Protein AF-A0A933JWJ3-F1 (afdb_monomer_lite)

Sequence (187 aa):
MSYEASRTVHAQQALDISELLSLKFADKSFGTRTPRKLKVTAPDGPSTGGGKRARQSIILVPAEEPENWNSGESVPCGWLDAAQKQAELKSFDVLASQYHQRHGRRIDIDQPGYDLLLADIQAFLKTQAFTTKVTAVVPQKAATTRHLDREEAPVAATNTGGALWGVVGFVAGFIACYMLVAFGAIR

Structure (mmCIF, N/CA/C/O backbone):
data_AF-A0A933JWJ3-F1
#
_entry.id   AF-A0A933JWJ3-F1
#
loop_
_atom_site.group_PDB
_atom_site.id
_atom_site.type_symbol
_atom_site.label_atom_id
_atom_site.label_alt_id
_atom_site.label_comp_id
_atom_site.label_asym_id
_atom_site.label_entity_id
_atom_site.label_seq_id
_atom_site.pdbx_PDB_ins_code
_atom_site.Cartn_x
_atom_site.Cartn_y
_atom_site.Cartn_z
_atom_site.occupancy
_atom_site.B_iso_or_equiv
_atom_site.auth_seq_id
_atom_site.auth_comp_id
_atom_site.auth_asym_id
_atom_site.auth_atom_id
_atom_site.pdbx_PDB_model_num
ATOM 1 N N . MET A 1 1 ? 17.975 -12.291 -30.990 1.00 46.00 1 MET A N 1
ATOM 2 C CA . MET A 1 1 ? 17.660 -13.203 -29.867 1.00 46.00 1 MET A CA 1
ATOM 3 C C . MET A 1 1 ? 18.015 -12.503 -28.556 1.00 46.00 1 MET A C 1
ATOM 5 O O . MET A 1 1 ? 19.173 -12.519 -28.177 1.00 46.00 1 MET A O 1
ATOM 9 N N . SER A 1 2 ? 17.072 -11.805 -27.914 1.00 50.75 2 SER A N 1
ATOM 10 C CA . SER A 1 2 ? 17.350 -11.028 -26.681 1.00 50.75 2 SER A CA 1
ATOM 11 C C . SER A 1 2 ? 16.125 -10.816 -25.775 1.00 50.75 2 SER A C 1
ATOM 13 O O . SER A 1 2 ? 16.191 -10.080 -24.795 1.00 50.75 2 SER A O 1
ATOM 15 N N . TYR A 1 3 ? 14.993 -11.464 -26.070 1.00 52.69 3 TYR A N 1
ATOM 16 C CA . TYR A 1 3 ? 13.741 -11.217 -25.348 1.00 52.69 3 TYR A CA 1
ATOM 17 C C . TYR A 1 3 ? 13.665 -11.906 -23.979 1.00 52.69 3 TYR A C 1
ATOM 19 O O . TYR A 1 3 ? 13.013 -11.365 -23.099 1.00 52.69 3 TYR A O 1
ATOM 27 N N . GLU A 1 4 ? 14.335 -13.043 -23.773 1.00 49.47 4 GLU A N 1
ATOM 28 C CA . GLU A 1 4 ? 14.333 -13.775 -22.491 1.00 49.47 4 GLU A CA 1
ATOM 29 C C . GLU A 1 4 ? 15.094 -13.024 -21.389 1.00 49.47 4 GLU A C 1
ATOM 31 O O . GLU A 1 4 ? 14.543 -12.783 -20.322 1.00 49.47 4 GLU A O 1
ATOM 36 N N . ALA A 1 5 ? 16.308 -12.540 -21.673 1.00 55.19 5 ALA A N 1
ATOM 37 C CA . ALA A 1 5 ? 17.145 -11.873 -20.671 1.00 55.19 5 ALA A CA 1
ATOM 38 C C . ALA A 1 5 ? 16.496 -10.603 -20.086 1.00 55.19 5 ALA A C 1
ATOM 40 O O . ALA A 1 5 ? 16.574 -10.354 -18.887 1.00 55.19 5 ALA A O 1
ATOM 41 N N . SER A 1 6 ? 15.796 -9.816 -20.911 1.00 53.41 6 SER A N 1
ATOM 42 C CA . SER A 1 6 ? 15.073 -8.626 -20.439 1.00 53.41 6 SER A CA 1
ATOM 43 C C . SER A 1 6 ? 13.841 -8.981 -19.591 1.00 53.41 6 SER A C 1
ATOM 45 O O . SER A 1 6 ? 13.475 -8.209 -18.707 1.00 53.41 6 SER A O 1
ATOM 47 N N . ARG A 1 7 ? 13.217 -10.152 -19.802 1.00 54.47 7 ARG A N 1
ATOM 48 C CA . ARG A 1 7 ? 12.052 -10.612 -19.020 1.00 54.47 7 ARG A CA 1
ATOM 49 C C . ARG A 1 7 ? 12.448 -10.986 -17.594 1.00 54.47 7 ARG A C 1
ATOM 51 O O . ARG A 1 7 ? 11.759 -10.588 -16.657 1.00 54.47 7 ARG A O 1
ATOM 58 N N . THR A 1 8 ? 13.565 -11.692 -17.431 1.00 60.34 8 THR A N 1
ATOM 59 C CA . THR A 1 8 ? 14.079 -12.111 -16.119 1.00 60.34 8 THR A CA 1
ATOM 60 C C . THR A 1 8 ? 14.475 -10.910 -15.266 1.00 60.34 8 THR A C 1
ATOM 62 O O . THR A 1 8 ? 14.149 -10.865 -14.085 1.00 60.34 8 THR A O 1
ATOM 65 N N . VAL A 1 9 ? 15.095 -9.893 -15.875 1.00 59.84 9 VAL A N 1
ATOM 66 C CA . VAL A 1 9 ? 15.526 -8.674 -15.169 1.00 59.84 9 VAL A CA 1
ATOM 67 C C . VAL A 1 9 ? 14.340 -7.899 -14.584 1.00 59.84 9 VAL A C 1
ATOM 69 O O . VAL A 1 9 ? 14.408 -7.464 -13.439 1.00 59.84 9 VAL A O 1
ATOM 72 N N . HIS A 1 10 ? 13.232 -7.755 -15.317 1.00 56.44 10 HIS A N 1
ATOM 73 C CA . HIS A 1 10 ? 12.053 -7.044 -14.804 1.00 56.44 10 HIS A CA 1
ATOM 74 C C . HIS A 1 10 ? 11.309 -7.820 -13.713 1.00 56.44 10 HIS A C 1
ATOM 76 O O . HIS A 1 10 ? 10.830 -7.214 -12.756 1.00 56.44 10 HIS A O 1
ATOM 82 N N . ALA A 1 11 ? 11.227 -9.148 -13.836 1.00 57.06 11 ALA A N 1
ATOM 83 C CA . ALA A 1 11 ? 10.660 -9.993 -12.788 1.00 57.06 11 ALA A CA 1
ATOM 84 C C . ALA A 1 11 ? 11.506 -9.935 -11.506 1.00 57.06 11 ALA A C 1
ATOM 86 O O . ALA A 1 11 ? 10.944 -9.790 -10.423 1.00 57.06 11 ALA A O 1
ATOM 87 N N . GLN A 1 12 ? 12.838 -9.954 -11.635 1.00 60.62 12 GLN A N 1
ATOM 88 C CA . GLN A 1 12 ? 13.755 -9.804 -10.506 1.00 60.62 12 GLN A CA 1
ATOM 89 C C . GLN A 1 12 ? 13.586 -8.439 -9.824 1.00 60.62 12 GLN A C 1
ATOM 91 O O . GLN A 1 12 ? 13.331 -8.384 -8.630 1.00 60.62 12 GLN A O 1
ATOM 96 N N . GLN A 1 13 ? 13.581 -7.342 -10.587 1.00 59.72 13 GLN A N 1
ATOM 97 C CA . GLN A 1 13 ? 13.365 -5.994 -10.039 1.00 59.72 13 GLN A CA 1
ATOM 98 C C . GLN A 1 13 ? 12.012 -5.835 -9.318 1.00 59.72 13 GLN A C 1
ATOM 100 O O . GLN A 1 13 ? 11.911 -5.083 -8.348 1.00 59.72 13 GLN A O 1
ATOM 105 N N . ALA A 1 14 ? 10.957 -6.502 -9.798 1.00 56.84 14 ALA A N 1
ATOM 106 C CA . ALA A 1 14 ? 9.639 -6.489 -9.161 1.00 56.84 14 ALA A CA 1
ATOM 107 C C . ALA A 1 14 ? 9.618 -7.291 -7.851 1.00 56.84 14 ALA A C 1
ATOM 109 O O . ALA A 1 14 ? 8.999 -6.857 -6.877 1.00 56.84 14 ALA A O 1
ATOM 110 N N . LEU A 1 15 ? 10.311 -8.435 -7.818 1.00 61.75 15 LEU A N 1
ATOM 111 C CA . LEU A 1 15 ? 10.528 -9.204 -6.592 1.00 61.75 15 LEU A CA 1
ATOM 112 C C . LEU A 1 15 ? 11.279 -8.351 -5.564 1.00 61.75 15 LEU A C 1
ATOM 114 O O . LEU A 1 15 ? 10.762 -8.156 -4.463 1.00 61.75 15 LEU A O 1
ATOM 118 N N . ASP A 1 16 ? 12.381 -7.719 -5.971 1.00 77.50 16 ASP A N 1
ATOM 119 C CA . ASP A 1 16 ? 13.232 -6.917 -5.088 1.00 77.50 16 ASP A CA 1
ATOM 120 C C . ASP A 1 16 ? 12.452 -5.762 -4.423 1.00 77.50 16 ASP A C 1
ATOM 122 O O . ASP A 1 16 ? 12.531 -5.556 -3.214 1.00 77.50 16 ASP A O 1
ATOM 126 N N . ILE A 1 17 ? 11.626 -5.019 -5.172 1.00 82.56 17 ILE A N 1
ATOM 127 C CA . ILE A 1 17 ? 10.841 -3.906 -4.601 1.00 82.56 17 ILE A CA 1
ATOM 128 C C . ILE A 1 17 ? 9.720 -4.402 -3.680 1.00 82.56 17 ILE A C 1
ATOM 130 O O . ILE A 1 17 ? 9.456 -3.784 -2.645 1.00 82.56 17 ILE A O 1
ATOM 134 N N . SER A 1 18 ? 9.052 -5.499 -4.042 1.00 78.94 18 SER A N 1
ATOM 135 C CA . SER A 1 18 ? 7.973 -6.069 -3.229 1.00 78.94 18 SER A CA 1
ATOM 136 C C . SER A 1 18 ? 8.475 -6.591 -1.879 1.00 78.94 18 SER A C 1
ATOM 138 O O . SER A 1 18 ? 7.816 -6.399 -0.852 1.00 78.94 18 SER A O 1
ATOM 140 N N . GLU A 1 19 ? 9.673 -7.175 -1.868 1.00 82.06 19 GLU A N 1
ATOM 141 C CA . GLU A 1 19 ? 10.340 -7.656 -0.665 1.00 82.06 19 GLU A CA 1
ATOM 142 C C . GLU A 1 19 ? 10.825 -6.492 0.201 1.00 82.06 19 GLU A C 1
ATOM 144 O O . GLU A 1 19 ? 10.535 -6.464 1.394 1.00 82.06 19 GLU A O 1
ATOM 149 N N . LEU A 1 20 ? 11.449 -5.468 -0.394 1.00 87.94 20 LEU A N 1
ATOM 150 C CA . LEU A 1 20 ? 11.879 -4.270 0.336 1.00 87.94 20 LEU A CA 1
ATOM 151 C C . LEU A 1 20 ? 10.707 -3.519 0.981 1.00 87.94 20 LEU A C 1
ATOM 153 O O . LEU A 1 20 ? 10.831 -3.033 2.107 1.00 87.94 20 LEU A O 1
ATOM 157 N N . LEU A 1 21 ? 9.563 -3.427 0.292 1.00 86.62 21 LEU A N 1
ATOM 158 C CA . LEU A 1 21 ? 8.355 -2.844 0.875 1.00 86.62 21 LEU A CA 1
ATOM 159 C C . LEU A 1 21 ? 7.848 -3.717 2.030 1.00 86.62 21 LEU A C 1
ATOM 161 O O . LEU A 1 21 ? 7.568 -3.205 3.106 1.00 86.62 21 LEU A O 1
ATOM 165 N N . SER A 1 22 ? 7.779 -5.035 1.849 1.00 85.56 22 SER A N 1
ATOM 166 C CA . SER A 1 22 ? 7.337 -5.943 2.915 1.00 85.56 22 SER A CA 1
ATOM 167 C C . SER A 1 22 ? 8.257 -5.869 4.141 1.00 85.56 22 SER A C 1
ATOM 169 O O . SER A 1 22 ? 7.768 -5.793 5.264 1.00 85.56 22 SER A O 1
ATOM 171 N N . LEU A 1 23 ? 9.574 -5.783 3.933 1.00 87.38 23 LEU A N 1
ATOM 172 C CA . LEU A 1 23 ? 10.578 -5.642 4.987 1.00 87.38 23 LEU A CA 1
ATOM 173 C C . LEU A 1 23 ? 10.452 -4.304 5.728 1.00 87.38 23 LEU A C 1
ATOM 175 O O . LEU A 1 23 ? 10.433 -4.284 6.954 1.00 87.38 23 LEU A O 1
ATOM 179 N N . LYS A 1 24 ? 10.300 -3.185 5.004 1.00 89.12 24 LYS A N 1
ATOM 180 C CA . LYS A 1 24 ? 10.141 -1.850 5.610 1.00 89.12 24 LYS A CA 1
ATOM 181 C C . LYS A 1 24 ? 8.917 -1.760 6.530 1.00 89.12 24 LYS A C 1
ATOM 183 O O . LYS A 1 24 ? 8.919 -0.979 7.481 1.00 89.12 24 LYS A O 1
ATOM 188 N N . PHE A 1 25 ? 7.863 -2.513 6.223 1.00 90.00 25 PHE A N 1
ATOM 189 C CA . PHE A 1 25 ? 6.587 -2.469 6.935 1.00 90.00 25 PHE A CA 1
ATOM 190 C C . PHE A 1 25 ? 6.324 -3.715 7.799 1.00 90.00 25 PHE A C 1
ATOM 192 O O . PHE A 1 25 ? 5.230 -3.834 8.345 1.00 90.00 25 PHE A O 1
ATOM 199 N N . ALA A 1 26 ? 7.304 -4.611 7.965 1.00 85.62 26 ALA A N 1
ATOM 200 C CA . ALA A 1 26 ? 7.140 -5.888 8.670 1.00 85.62 26 ALA A CA 1
ATOM 201 C C . ALA A 1 26 ? 6.691 -5.724 10.135 1.00 85.62 26 ALA A C 1
ATOM 203 O O . ALA A 1 26 ? 5.871 -6.507 10.628 1.00 85.62 26 ALA A O 1
ATOM 204 N N . ASP A 1 27 ? 7.186 -4.674 10.793 1.00 86.44 27 ASP A N 1
ATOM 205 C CA . ASP A 1 27 ? 6.898 -4.363 12.198 1.00 86.44 27 ASP A CA 1
ATOM 206 C C . ASP A 1 27 ? 5.614 -3.541 12.385 1.00 86.44 27 ASP A C 1
ATOM 208 O O . ASP A 1 27 ? 5.176 -3.307 13.512 1.00 86.44 27 ASP A O 1
ATOM 212 N N . LYS A 1 28 ? 4.987 -3.085 11.293 1.00 88.00 28 LYS A N 1
ATOM 213 C CA . LYS A 1 28 ? 3.761 -2.285 11.358 1.00 88.00 28 LYS A CA 1
ATOM 214 C C . LYS A 1 28 ? 2.534 -3.183 11.254 1.00 88.00 28 LYS A C 1
ATOM 216 O O . LYS A 1 28 ? 2.412 -4.001 10.344 1.00 88.00 28 LYS A O 1
ATOM 221 N N . SER A 1 29 ? 1.595 -2.982 12.174 1.00 88.56 29 SER A N 1
ATOM 222 C CA . SER A 1 29 ? 0.277 -3.609 12.136 1.00 88.56 29 SER A CA 1
ATOM 223 C C .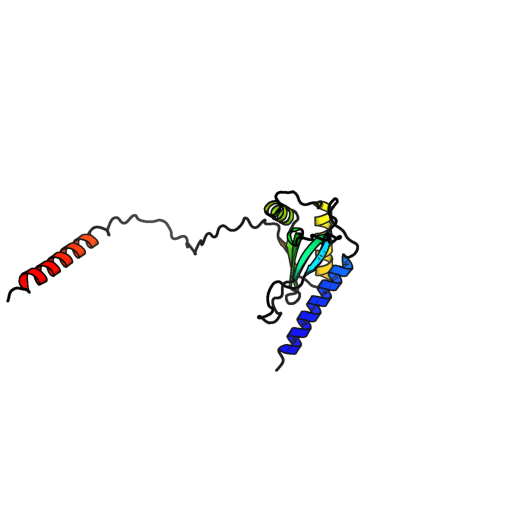 SER A 1 29 ? -0.822 -2.551 12.192 1.00 88.56 29 SER A C 1
ATOM 225 O O . SER A 1 29 ? -0.644 -1.489 12.785 1.00 88.56 29 SER A O 1
ATOM 227 N N . PHE A 1 30 ? -1.939 -2.835 11.529 1.00 89.00 30 PHE A N 1
ATOM 228 C CA . PHE A 1 30 ? -3.058 -1.913 11.360 1.00 89.00 30 PHE A CA 1
ATOM 229 C C . PHE A 1 30 ? -4.359 -2.576 11.796 1.00 89.00 30 PHE A C 1
ATOM 231 O O . PHE A 1 30 ? -4.657 -3.694 11.374 1.00 89.00 30 PHE A O 1
ATOM 238 N N . GLY A 1 31 ? -5.151 -1.862 12.591 1.00 86.69 31 GLY A N 1
ATOM 239 C CA . GLY A 1 31 ? -6.405 -2.359 13.148 1.00 86.69 31 GLY A CA 1
ATOM 240 C C . GLY A 1 31 ? -6.293 -2.855 14.583 1.00 86.69 31 GLY A C 1
ATOM 241 O O . GLY A 1 31 ? -5.203 -3.122 15.083 1.00 86.69 31 GLY A O 1
ATOM 242 N N . THR A 1 32 ? -7.436 -2.925 15.262 1.00 84.62 32 THR A N 1
ATOM 243 C CA . THR A 1 32 ? -7.500 -3.132 16.718 1.00 84.62 32 THR A CA 1
ATOM 244 C C . THR A 1 32 ? -7.982 -4.534 17.068 1.00 84.62 32 THR A C 1
ATOM 246 O O . THR A 1 32 ? -7.354 -5.227 17.858 1.00 84.62 32 THR A O 1
ATOM 249 N N . ARG A 1 33 ? -9.099 -4.966 16.476 1.00 83.81 33 ARG A N 1
ATOM 250 C CA . ARG A 1 33 ? -9.696 -6.297 16.669 1.00 83.81 33 ARG A CA 1
ATOM 251 C C . ARG A 1 33 ? -9.102 -7.329 15.727 1.00 83.81 33 ARG A C 1
ATOM 253 O O . ARG A 1 33 ? -9.013 -8.497 16.081 1.00 83.81 33 ARG A O 1
ATOM 260 N N . THR A 1 34 ? -8.724 -6.908 14.525 1.00 85.31 34 THR A N 1
ATOM 261 C CA . THR A 1 34 ? -8.067 -7.777 13.546 1.00 85.31 34 THR A CA 1
ATOM 262 C C . THR A 1 34 ? -6.798 -7.081 13.065 1.00 85.31 34 THR A C 1
ATOM 264 O O . THR A 1 34 ? -6.869 -6.335 12.084 1.00 85.31 34 THR A O 1
ATOM 267 N N . PRO A 1 35 ? -5.655 -7.276 13.748 1.00 88.00 35 PRO A N 1
ATOM 268 C CA . PRO A 1 35 ? -4.384 -6.693 13.336 1.00 88.00 35 PRO A CA 1
ATOM 269 C C . PRO A 1 35 ? -4.004 -7.181 11.939 1.00 88.00 35 PRO A C 1
ATOM 271 O O . PRO A 1 35 ? -4.021 -8.383 11.682 1.00 88.00 35 PRO A O 1
ATOM 274 N N . ARG A 1 36 ? -3.658 -6.265 11.032 1.00 89.69 36 ARG A N 1
ATOM 275 C CA . ARG A 1 36 ? -3.274 -6.557 9.642 1.00 89.69 36 ARG A CA 1
ATOM 276 C C . ARG A 1 36 ? -1.874 -6.061 9.327 1.00 89.69 36 ARG A C 1
ATOM 278 O O . ARG A 1 36 ? -1.500 -4.971 9.742 1.00 89.69 36 ARG A O 1
ATOM 285 N N . LYS A 1 37 ? -1.130 -6.831 8.542 1.00 91.12 37 LYS A N 1
ATOM 286 C CA . LYS A 1 37 ? 0.190 -6.500 8.006 1.00 91.12 37 LYS A CA 1
ATOM 287 C C . LYS A 1 37 ? 0.105 -6.188 6.520 1.00 91.12 37 LYS A C 1
ATOM 289 O O . LYS A 1 37 ? -0.734 -6.729 5.797 1.00 91.12 37 LYS A O 1
ATOM 294 N N . LEU A 1 38 ? 0.991 -5.306 6.070 1.00 91.25 38 LEU A N 1
ATOM 295 C CA . LEU A 1 38 ? 1.147 -4.995 4.656 1.00 91.25 38 LEU A CA 1
ATOM 296 C C . LEU A 1 38 ? 1.794 -6.182 3.940 1.00 91.25 38 LEU A C 1
ATOM 298 O O . LEU A 1 38 ? 2.820 -6.693 4.379 1.00 91.25 38 LEU A O 1
ATOM 302 N N . LYS A 1 39 ? 1.208 -6.595 2.821 1.00 89.69 39 LYS A N 1
ATOM 303 C CA . LYS A 1 39 ? 1.751 -7.625 1.942 1.00 89.69 39 LYS A CA 1
ATOM 304 C C . LYS A 1 39 ? 1.620 -7.175 0.497 1.00 89.69 39 LYS A C 1
ATOM 306 O O . LYS A 1 39 ? 0.590 -6.638 0.091 1.00 89.69 39 LYS A O 1
ATOM 311 N N . VAL A 1 40 ? 2.663 -7.417 -0.285 1.00 88.56 40 VAL A N 1
ATOM 312 C CA . VAL A 1 40 ? 2.619 -7.263 -1.738 1.00 88.56 40 VAL A CA 1
ATOM 313 C C . VAL A 1 40 ? 2.477 -8.649 -2.343 1.00 88.56 40 VAL A C 1
ATOM 315 O O . VAL A 1 40 ? 3.295 -9.527 -2.078 1.00 88.56 40 VAL A O 1
ATOM 318 N N . THR A 1 41 ? 1.421 -8.877 -3.115 1.00 84.50 41 THR A N 1
ATOM 319 C CA . THR A 1 41 ? 1.197 -10.168 -3.769 1.00 84.50 41 THR A CA 1
ATOM 320 C C . THR A 1 41 ? 1.632 -10.127 -5.221 1.00 84.50 41 THR A C 1
ATOM 322 O O . THR A 1 41 ? 1.621 -9.080 -5.876 1.00 84.50 41 THR A O 1
ATOM 325 N N . ALA A 1 42 ? 1.999 -11.304 -5.725 1.00 75.25 42 ALA A N 1
ATOM 326 C CA . ALA A 1 42 ? 2.278 -11.523 -7.132 1.00 75.25 42 ALA A CA 1
ATOM 327 C C . ALA A 1 42 ? 1.114 -11.027 -8.021 1.00 75.25 42 ALA A C 1
ATOM 329 O O . ALA A 1 42 ? -0.029 -10.950 -7.560 1.00 75.25 42 ALA A O 1
ATOM 330 N N . PRO A 1 43 ? 1.407 -10.663 -9.278 1.00 68.75 43 PRO A N 1
ATOM 331 C CA . PRO A 1 43 ? 0.411 -10.167 -10.219 1.00 68.75 43 PRO A CA 1
ATOM 332 C C . PRO A 1 43 ? -0.719 -11.170 -10.476 1.00 68.75 43 PRO A C 1
ATOM 334 O O . PRO A 1 43 ? -0.468 -12.361 -10.653 1.00 68.75 43 PRO A O 1
ATOM 337 N N . ASP A 1 44 ? -1.955 -10.668 -10.541 1.00 62.00 44 ASP A N 1
ATOM 338 C CA . ASP A 1 44 ? -3.139 -11.473 -10.859 1.00 62.00 44 ASP A CA 1
ATOM 339 C C . ASP A 1 44 ? -3.163 -11.856 -12.351 1.00 62.00 44 ASP A C 1
ATOM 341 O O . ASP A 1 44 ? -3.307 -11.000 -13.228 1.00 62.00 44 ASP A O 1
ATOM 345 N N . GLY A 1 45 ? -3.061 -13.160 -12.636 1.00 60.53 45 GLY A N 1
ATOM 346 C CA . GLY A 1 45 ? -3.307 -13.760 -13.955 1.00 60.53 45 GLY A CA 1
ATOM 347 C C . GLY A 1 45 ? -2.131 -14.560 -14.545 1.00 60.53 45 GLY A C 1
ATOM 348 O O . GLY A 1 45 ? -0.974 -14.346 -14.178 1.00 60.53 45 GLY A O 1
ATOM 349 N N . PRO A 1 46 ? -2.400 -15.500 -15.479 1.00 51.03 46 PRO A N 1
ATOM 350 C CA . PRO A 1 46 ? -1.354 -16.270 -16.137 1.00 51.03 46 PRO A CA 1
ATOM 351 C C . PRO A 1 46 ? -0.474 -15.324 -16.959 1.00 51.03 46 PRO A C 1
ATOM 353 O O . PRO A 1 46 ? -0.961 -14.544 -17.775 1.00 51.03 46 PRO A O 1
ATOM 356 N N . SER A 1 47 ? 0.833 -15.389 -16.714 1.00 55.19 47 SER A N 1
ATOM 357 C CA . SER A 1 47 ? 1.873 -14.523 -17.282 1.00 55.19 47 SER A CA 1
ATOM 358 C C . SER A 1 47 ? 2.099 -14.783 -18.785 1.00 55.19 47 SER A C 1
ATOM 360 O O . SER A 1 47 ? 3.187 -15.144 -19.222 1.00 55.19 47 SER A O 1
ATOM 362 N N . THR A 1 48 ? 1.059 -14.639 -19.610 1.00 56.34 48 THR A N 1
ATOM 363 C CA . THR A 1 48 ? 1.072 -14.952 -21.053 1.00 56.34 48 THR A CA 1
ATOM 364 C C . THR A 1 48 ? 1.428 -13.747 -21.931 1.00 56.34 48 THR A C 1
ATOM 366 O O . THR A 1 48 ? 1.637 -13.895 -23.130 1.00 56.34 48 THR A O 1
ATOM 369 N N . GLY A 1 49 ? 1.565 -12.551 -21.343 1.00 50.25 49 GLY A N 1
ATOM 370 C CA . GLY A 1 49 ? 1.877 -11.297 -22.047 1.00 50.25 49 GLY A CA 1
ATOM 371 C C . GLY A 1 49 ? 3.307 -10.765 -21.869 1.00 50.25 49 GLY A C 1
ATOM 372 O O . GLY A 1 49 ? 3.601 -9.660 -22.325 1.00 50.25 49 GLY A O 1
ATOM 373 N N . GLY A 1 50 ? 4.194 -11.507 -21.197 1.00 48.66 50 GLY A N 1
ATOM 374 C CA . GLY A 1 50 ? 5.617 -11.167 -21.101 1.00 48.66 50 GLY A CA 1
ATOM 375 C C . GLY A 1 50 ? 5.964 -10.012 -20.155 1.00 48.66 50 GLY A C 1
ATOM 376 O O . GLY A 1 50 ? 6.633 -9.077 -20.585 1.00 48.66 50 GLY A O 1
ATOM 377 N N . GLY A 1 51 ? 5.533 -10.070 -18.887 1.00 54.56 51 GLY A N 1
ATOM 378 C CA . GLY A 1 51 ? 6.094 -9.309 -17.746 1.00 54.56 51 GLY A CA 1
ATOM 379 C C . GLY A 1 51 ? 6.013 -7.771 -17.773 1.00 54.56 51 GLY A C 1
ATOM 380 O O . GLY A 1 51 ? 6.174 -7.135 -16.741 1.00 54.56 51 GLY A O 1
ATOM 381 N N . LYS A 1 52 ? 5.716 -7.151 -18.920 1.00 54.44 52 LYS A N 1
ATOM 382 C CA . LYS A 1 52 ? 5.781 -5.695 -19.137 1.00 54.44 52 LYS A CA 1
ATOM 383 C C . LYS A 1 52 ? 4.666 -4.888 -18.460 1.00 54.44 52 LYS A C 1
ATOM 385 O O . LYS A 1 52 ? 4.715 -3.664 -18.503 1.00 54.44 52 LYS A O 1
ATOM 390 N N . ARG A 1 53 ? 3.648 -5.558 -17.912 1.00 60.38 53 ARG A N 1
ATOM 391 C CA . ARG A 1 53 ? 2.454 -4.963 -17.276 1.00 60.38 53 ARG A CA 1
ATOM 392 C C . ARG A 1 53 ? 1.978 -5.807 -16.090 1.00 60.38 53 ARG A C 1
ATOM 394 O O . ARG A 1 53 ? 0.784 -6.044 -15.916 1.00 60.38 53 ARG A O 1
ATOM 401 N N . ALA A 1 54 ? 2.922 -6.364 -15.342 1.00 72.56 54 ALA A N 1
ATOM 402 C CA . ALA A 1 54 ? 2.622 -7.244 -14.226 1.00 72.56 54 ALA A CA 1
ATOM 403 C C . ALA A 1 54 ? 2.377 -6.397 -12.967 1.00 72.56 54 ALA A C 1
ATOM 405 O O . ALA A 1 54 ? 3.315 -6.013 -12.271 1.00 72.56 54 ALA A O 1
ATOM 406 N N . ARG A 1 55 ? 1.110 -6.054 -12.714 1.00 86.38 55 ARG A N 1
ATOM 407 C CA . ARG A 1 55 ? 0.715 -5.253 -11.548 1.00 86.38 55 ARG A CA 1
ATOM 408 C C . ARG A 1 55 ? 0.670 -6.125 -10.304 1.00 86.38 55 ARG A C 1
ATOM 410 O O . ARG A 1 55 ? -0.153 -7.029 -10.236 1.00 86.38 55 ARG A O 1
ATOM 417 N N . GLN A 1 56 ? 1.521 -5.833 -9.333 1.00 87.81 56 GLN A 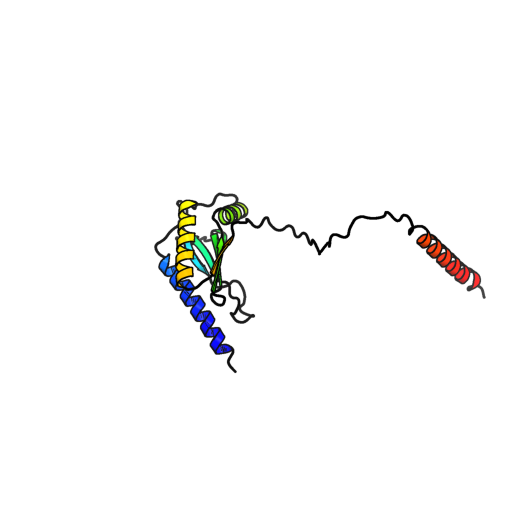N 1
ATOM 418 C CA . GLN A 1 56 ? 1.506 -6.466 -8.019 1.00 87.81 56 GLN A CA 1
ATOM 419 C C . GLN A 1 56 ? 0.506 -5.742 -7.115 1.00 87.81 56 GLN A C 1
ATOM 421 O O . GLN A 1 56 ? 0.487 -4.510 -7.063 1.00 87.81 56 GLN A O 1
ATOM 426 N N . SER A 1 57 ? -0.326 -6.494 -6.400 1.00 90.19 57 SER A N 1
ATOM 427 C CA . SER A 1 57 ? -1.334 -5.918 -5.506 1.00 90.19 57 SER A CA 1
ATOM 428 C C . SER A 1 57 ? -0.726 -5.606 -4.142 1.00 90.19 57 SER A C 1
ATOM 430 O O . SER A 1 57 ? -0.037 -6.437 -3.556 1.00 90.19 57 SER A O 1
ATOM 432 N N . ILE A 1 58 ? -1.007 -4.414 -3.619 1.00 91.94 58 ILE A N 1
ATOM 433 C CA . ILE A 1 58 ? -0.665 -4.012 -2.253 1.00 91.94 58 ILE A CA 1
ATOM 434 C C . ILE A 1 58 ? -1.908 -4.238 -1.398 1.00 91.94 58 ILE A C 1
ATOM 436 O O . ILE A 1 58 ? -2.940 -3.588 -1.603 1.00 91.94 58 ILE A O 1
ATOM 440 N N . ILE A 1 59 ? -1.819 -5.162 -0.448 1.00 92.25 59 ILE A N 1
ATOM 441 C CA . ILE A 1 59 ? -2.948 -5.591 0.376 1.00 92.25 59 ILE A CA 1
ATOM 442 C C . ILE A 1 59 ? -2.580 -5.588 1.860 1.00 92.25 59 ILE A C 1
ATOM 444 O O . ILE A 1 59 ? -1.433 -5.814 2.236 1.00 92.25 59 ILE A O 1
ATOM 448 N N . LEU A 1 60 ? -3.572 -5.358 2.714 1.00 91.00 60 LEU A N 1
ATOM 449 C CA . LEU A 1 60 ? -3.477 -5.624 4.143 1.00 91.00 60 LEU A CA 1
ATOM 450 C C . LEU A 1 60 ? -4.087 -6.992 4.424 1.00 91.00 60 LEU A C 1
ATOM 452 O O . LEU A 1 60 ? -5.273 -7.212 4.167 1.00 91.00 60 LEU A O 1
ATOM 456 N N . VAL A 1 61 ? -3.275 -7.897 4.953 1.00 89.75 61 VAL A N 1
ATOM 457 C CA . VAL A 1 61 ? -3.692 -9.235 5.382 1.00 89.75 61 VAL A CA 1
ATOM 458 C C . VAL A 1 61 ? -3.637 -9.298 6.901 1.00 89.75 61 VAL A C 1
ATOM 460 O O . VAL A 1 61 ? -2.668 -8.809 7.473 1.00 89.75 61 VAL A O 1
ATOM 463 N N . PRO A 1 62 ? -4.651 -9.830 7.593 1.00 87.88 62 PRO A N 1
ATOM 464 C CA . PRO A 1 62 ? -4.510 -10.144 9.010 1.00 87.88 62 PRO A CA 1
ATOM 465 C C . PRO A 1 62 ? -3.205 -10.885 9.360 1.00 87.88 62 PRO A C 1
ATOM 467 O O . PRO A 1 62 ? -2.700 -11.689 8.581 1.00 87.88 62 PRO A O 1
ATOM 470 N N . ALA A 1 63 ? -2.626 -10.517 10.504 1.00 81.44 63 ALA A N 1
ATOM 471 C CA . ALA A 1 63 ? -1.304 -10.951 10.951 1.00 81.44 63 ALA A CA 1
ATOM 472 C C . ALA A 1 63 ? -1.291 -12.397 11.460 1.00 81.44 63 ALA A C 1
ATOM 474 O O . A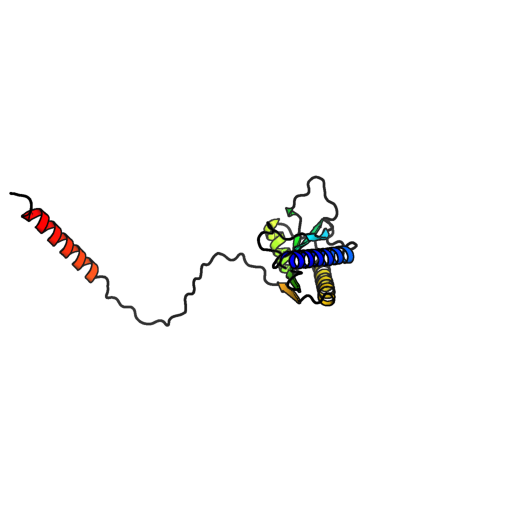LA A 1 63 ? -0.281 -13.084 11.334 1.00 81.44 63 ALA A O 1
ATOM 475 N N . GLU A 1 64 ? -2.407 -12.823 12.040 1.00 76.12 64 GLU A N 1
ATOM 476 C CA . GLU A 1 64 ? -2.672 -14.208 12.391 1.00 76.12 64 GLU A CA 1
ATOM 477 C C . GLU A 1 64 ? -3.504 -14.802 11.255 1.00 76.12 64 GLU A C 1
ATOM 479 O O . GLU A 1 64 ? -4.514 -14.218 10.855 1.00 76.12 64 GLU A O 1
ATOM 484 N N . GLU A 1 65 ? -3.050 -15.927 10.708 1.00 65.12 65 GLU A N 1
ATOM 485 C CA . GLU A 1 65 ? -3.805 -16.735 9.753 1.00 65.12 65 GLU A CA 1
ATOM 486 C C . GLU A 1 65 ? -4.600 -17.769 10.567 1.00 65.12 65 GLU A C 1
ATOM 488 O O . GLU A 1 65 ? -4.053 -18.820 10.905 1.00 65.12 65 GLU A O 1
ATOM 493 N N . PRO A 1 66 ? -5.854 -17.494 10.976 1.00 59.38 66 PRO A N 1
ATOM 494 C CA . PRO A 1 66 ? -6.666 -18.514 11.624 1.00 59.38 66 PRO A CA 1
ATOM 495 C C . PRO A 1 66 ? -6.873 -19.698 10.660 1.00 59.38 66 PRO A C 1
ATOM 497 O O . PRO A 1 66 ? -6.930 -19.503 9.447 1.00 59.38 66 PRO A O 1
ATOM 500 N N . GLU A 1 67 ? -7.007 -20.923 11.188 1.00 57.00 67 GLU A N 1
ATOM 501 C CA . GLU A 1 67 ? -7.165 -22.187 10.425 1.00 57.00 67 GLU A CA 1
ATOM 502 C C . GLU A 1 67 ? -8.265 -22.147 9.340 1.00 57.00 67 GLU A C 1
ATOM 504 O O . GLU A 1 67 ? -8.277 -22.944 8.405 1.00 57.00 67 GLU A O 1
ATOM 509 N N . ASN A 1 68 ? -9.185 -21.193 9.444 1.00 56.66 68 ASN A N 1
ATOM 510 C CA . ASN A 1 68 ? -10.298 -20.901 8.549 1.00 56.66 68 ASN A CA 1
ATOM 511 C C . ASN A 1 68 ? -10.141 -19.548 7.826 1.00 56.66 68 ASN A C 1
ATOM 513 O O . ASN A 1 68 ? -11.125 -18.840 7.584 1.00 56.66 68 ASN A O 1
ATOM 517 N N . TRP A 1 69 ? -8.906 -19.187 7.468 1.00 56.09 69 TRP A N 1
ATOM 518 C CA . TRP A 1 69 ? -8.593 -18.002 6.683 1.00 56.09 69 TRP A CA 1
ATOM 519 C C . TRP A 1 69 ? -9.379 -17.957 5.375 1.00 56.09 69 TRP A C 1
ATOM 521 O O . TRP A 1 69 ? -9.104 -18.688 4.422 1.00 56.09 69 TRP A O 1
ATOM 531 N N . ASN A 1 70 ? -10.342 -17.043 5.307 1.00 59.72 70 ASN A N 1
ATOM 532 C CA . ASN A 1 70 ? -11.037 -16.747 4.071 1.00 59.72 70 ASN A CA 1
ATOM 533 C C . ASN A 1 70 ? -10.338 -15.559 3.400 1.00 59.72 70 ASN A C 1
ATOM 535 O O . ASN A 1 70 ? -10.215 -14.485 3.994 1.00 59.72 70 ASN A O 1
ATOM 539 N N . SER A 1 71 ? -9.925 -15.721 2.139 1.00 61.47 71 SER A N 1
ATOM 540 C CA . SER A 1 71 ? -9.236 -14.690 1.337 1.00 61.47 71 SER A CA 1
ATOM 541 C C . SER A 1 71 ? -9.998 -13.354 1.254 1.00 61.47 71 SER A C 1
ATOM 543 O O . SER A 1 71 ? -9.428 -12.315 0.907 1.00 61.47 71 SER A O 1
ATOM 545 N N . GLY A 1 72 ? -11.281 -13.369 1.629 1.00 63.34 72 GLY A N 1
ATOM 546 C CA . GLY A 1 72 ? -12.151 -12.211 1.753 1.00 63.34 72 GLY A CA 1
ATOM 547 C C . GLY A 1 72 ? -11.742 -11.181 2.809 1.00 63.34 72 GLY A C 1
ATOM 548 O O . GLY A 1 72 ? -12.118 -10.030 2.641 1.00 63.34 72 GLY A O 1
ATOM 549 N N . GLU A 1 73 ? -10.973 -11.518 3.851 1.00 75.44 73 GLU A N 1
ATOM 550 C CA . GLU A 1 73 ? -10.585 -10.529 4.883 1.00 75.44 73 GLU A CA 1
ATOM 551 C C . GLU A 1 73 ? -9.403 -9.627 4.491 1.00 75.44 73 GLU A C 1
ATOM 553 O O . GLU A 1 73 ? -9.054 -8.687 5.219 1.00 75.44 73 GLU A O 1
ATOM 558 N N . SER A 1 74 ? -8.809 -9.888 3.325 1.00 86.69 74 SER A N 1
ATOM 559 C CA . SER A 1 74 ? -7.780 -9.040 2.740 1.00 86.69 74 SER A CA 1
ATOM 560 C C . SER A 1 74 ? -8.355 -7.698 2.284 1.00 86.69 74 SER A C 1
ATOM 562 O O . SER A 1 74 ? -9.417 -7.609 1.654 1.00 86.69 74 SER A O 1
ATOM 564 N N . VAL A 1 75 ? -7.628 -6.623 2.584 1.00 90.12 75 VAL A N 1
ATOM 565 C CA . VAL A 1 75 ? -8.049 -5.265 2.237 1.00 90.12 75 VAL A CA 1
ATOM 566 C C . VAL A 1 75 ? -7.119 -4.713 1.157 1.00 90.12 75 VAL A C 1
ATOM 568 O O . VAL A 1 75 ? -5.950 -4.454 1.437 1.00 90.12 75 VAL A O 1
ATOM 571 N N . PRO A 1 76 ? -7.598 -4.539 -0.088 1.00 90.88 76 PRO A N 1
ATOM 572 C CA . PRO A 1 76 ? -6.756 -4.099 -1.190 1.00 90.88 76 PRO A CA 1
ATOM 573 C C . PRO A 1 76 ? -6.528 -2.588 -1.147 1.00 90.88 76 PRO A C 1
ATOM 575 O O . PRO A 1 76 ? -7.421 -1.816 -1.511 1.00 90.88 76 PRO A O 1
ATOM 578 N N . CYS A 1 77 ? -5.320 -2.183 -0.762 1.00 92.31 77 CYS A N 1
ATOM 579 C CA . CYS A 1 77 ? -4.895 -0.790 -0.622 1.00 92.31 77 CYS A CA 1
ATOM 580 C C . CYS A 1 77 ? -4.449 -0.162 -1.943 1.00 92.31 77 CYS A C 1
ATOM 582 O O . CYS A 1 77 ? -4.513 1.055 -2.087 1.00 92.31 77 CYS A O 1
ATOM 584 N N . GLY A 1 78 ? -4.019 -0.959 -2.920 1.00 92.56 78 GLY A N 1
ATOM 585 C CA . GLY A 1 78 ? -3.526 -0.428 -4.185 1.00 92.56 78 GLY A CA 1
ATOM 586 C C . GLY A 1 78 ? -2.830 -1.468 -5.047 1.00 92.56 78 GLY A C 1
ATOM 587 O O . GLY A 1 78 ? -2.941 -2.669 -4.806 1.00 92.56 78 GLY A O 1
ATOM 588 N N . TRP A 1 79 ? -2.101 -0.990 -6.047 1.00 92.31 79 TRP A N 1
ATOM 589 C CA . TRP A 1 79 ? -1.241 -1.802 -6.897 1.00 92.31 79 TRP A CA 1
ATOM 590 C C . TRP A 1 79 ? 0.034 -1.042 -7.260 1.00 92.31 79 TRP A C 1
ATOM 592 O O . TRP A 1 79 ? 0.068 0.189 -7.250 1.00 92.31 79 TRP A O 1
ATOM 602 N N . LEU A 1 80 ? 1.081 -1.783 -7.609 1.00 89.94 80 LEU A N 1
ATOM 603 C CA . LEU A 1 80 ? 2.317 -1.241 -8.159 1.00 89.94 80 LEU A CA 1
ATOM 604 C C . LEU A 1 80 ? 2.708 -1.976 -9.442 1.00 89.94 80 LEU A C 1
ATOM 606 O O . LEU A 1 80 ? 2.456 -3.168 -9.599 1.00 89.94 80 LEU A O 1
ATOM 610 N N . ASP A 1 81 ? 3.313 -1.246 -10.369 1.00 88.38 81 ASP A N 1
ATOM 611 C CA . ASP A 1 81 ? 3.906 -1.747 -11.602 1.00 88.38 81 ASP A CA 1
ATOM 612 C C . ASP A 1 81 ? 5.394 -1.387 -11.583 1.00 88.38 81 ASP A C 1
ATOM 614 O O . ASP A 1 81 ? 5.791 -0.236 -11.798 1.00 88.38 81 ASP A O 1
ATOM 618 N N . ALA A 1 82 ? 6.222 -2.383 -11.273 1.00 83.50 82 ALA A N 1
ATOM 619 C CA . ALA A 1 82 ? 7.665 -2.213 -11.170 1.00 83.50 82 ALA A CA 1
ATOM 620 C C . ALA A 1 82 ? 8.324 -1.915 -12.525 1.00 83.50 82 ALA A C 1
ATOM 622 O O . ALA A 1 82 ? 9.327 -1.199 -12.562 1.00 83.50 82 ALA A O 1
ATOM 623 N N . ALA A 1 83 ? 7.750 -2.413 -13.627 1.00 81.50 83 ALA A N 1
ATOM 624 C CA . ALA A 1 83 ? 8.275 -2.194 -14.971 1.00 81.50 83 ALA A CA 1
ATOM 625 C C . ALA A 1 83 ? 8.039 -0.750 -15.431 1.00 81.50 83 ALA A C 1
ATOM 627 O O . ALA A 1 83 ? 8.922 -0.147 -16.037 1.00 81.50 83 ALA A O 1
ATOM 628 N N . GLN A 1 84 ? 6.870 -0.184 -15.115 1.00 85.44 84 GLN A N 1
ATOM 629 C CA . GLN A 1 84 ? 6.519 1.201 -15.450 1.00 85.44 84 GLN A CA 1
ATOM 630 C C . GLN A 1 84 ? 6.920 2.219 -14.376 1.00 85.44 84 GLN A C 1
ATOM 632 O O . GLN A 1 84 ? 6.733 3.416 -14.585 1.00 85.44 84 GLN A O 1
ATOM 637 N N . LYS A 1 85 ? 7.447 1.771 -13.226 1.00 88.88 85 LYS A N 1
ATOM 638 C CA . LYS A 1 85 ? 7.731 2.621 -12.055 1.00 88.88 85 LYS A CA 1
ATOM 639 C C . LYS A 1 85 ? 6.512 3.454 -11.650 1.00 88.88 85 LYS A C 1
ATOM 641 O O . LYS A 1 85 ? 6.605 4.651 -11.381 1.00 88.88 85 LYS A O 1
ATOM 646 N N . GLN A 1 86 ? 5.350 2.811 -11.607 1.00 90.69 86 GLN A N 1
ATOM 647 C CA . GLN A 1 86 ? 4.081 3.441 -11.252 1.00 90.69 86 GLN A CA 1
ATOM 648 C C . GLN A 1 86 ? 3.423 2.704 -10.096 1.00 90.69 86 GLN A C 1
ATOM 650 O O . GLN A 1 86 ? 3.534 1.487 -9.984 1.00 90.69 86 GLN A O 1
ATOM 655 N N . ALA A 1 87 ? 2.717 3.434 -9.244 1.00 92.25 87 ALA A N 1
ATOM 656 C CA . ALA A 1 87 ? 1.864 2.843 -8.230 1.00 92.25 87 ALA A CA 1
ATOM 657 C C . ALA A 1 87 ? 0.586 3.655 -8.055 1.00 92.25 87 ALA A C 1
ATOM 659 O O . ALA A 1 87 ? 0.592 4.889 -8.100 1.00 92.25 87 ALA A O 1
ATOM 660 N N . GLU A 1 88 ? -0.507 2.947 -7.814 1.00 93.69 88 GLU A N 1
ATOM 661 C CA . GLU A 1 88 ? -1.796 3.530 -7.483 1.00 93.69 88 GLU A CA 1
ATOM 662 C C . GLU A 1 88 ? -2.213 3.049 -6.099 1.00 93.69 88 GLU A C 1
ATOM 664 O O . GLU A 1 88 ? -2.289 1.850 -5.832 1.00 93.69 88 GLU A O 1
ATOM 669 N N . LEU A 1 89 ? -2.493 3.998 -5.217 1.00 94.62 89 LEU A N 1
ATOM 670 C CA . LEU A 1 89 ? -2.940 3.757 -3.854 1.00 94.62 89 LEU A CA 1
ATOM 671 C C . LEU A 1 89 ? -4.369 4.276 -3.703 1.00 94.62 89 LEU A C 1
ATOM 673 O O . LEU A 1 89 ? -4.757 5.252 -4.341 1.00 94.62 89 LEU A O 1
ATOM 677 N N . LYS A 1 90 ? -5.169 3.643 -2.856 1.00 94.81 90 LYS A N 1
ATOM 678 C CA . LYS A 1 90 ? -6.546 4.057 -2.574 1.00 94.81 90 LYS A CA 1
ATOM 679 C C . LYS A 1 90 ? -6.587 4.881 -1.301 1.00 94.81 90 LYS A C 1
ATOM 681 O O . LYS A 1 90 ? -5.963 4.490 -0.313 1.00 94.81 90 LYS A O 1
ATOM 686 N N . SER A 1 91 ? -7.349 5.973 -1.313 1.00 94.75 91 SER A N 1
ATOM 687 C CA . SER A 1 91 ? -7.637 6.725 -0.089 1.00 94.75 91 SER A CA 1
ATOM 688 C C . SER A 1 91 ? -8.421 5.876 0.916 1.00 94.75 91 SER A C 1
ATOM 690 O O . SER A 1 91 ? -9.027 4.856 0.552 1.00 94.75 91 SER A O 1
ATOM 692 N N . PHE A 1 92 ? -8.432 6.315 2.178 1.00 93.56 92 PHE A N 1
ATOM 693 C CA . PHE A 1 92 ? -9.211 5.664 3.227 1.00 93.56 92 PHE A CA 1
ATOM 694 C C . PHE A 1 92 ? -10.688 5.539 2.837 1.00 93.56 92 PHE A C 1
ATOM 696 O O . PHE A 1 92 ? -11.256 4.459 2.953 1.00 93.56 92 PHE A O 1
ATOM 703 N N . ASP A 1 93 ? -11.287 6.597 2.284 1.00 92.31 93 ASP A N 1
ATOM 704 C CA . ASP A 1 93 ? -12.706 6.615 1.908 1.00 92.31 93 ASP A CA 1
ATOM 705 C C . ASP A 1 93 ? -13.053 5.547 0.868 1.00 92.31 93 ASP A C 1
ATOM 707 O O . ASP A 1 93 ? -14.066 4.852 0.987 1.00 92.31 93 ASP A O 1
ATOM 711 N N . VAL A 1 94 ? -12.191 5.372 -0.141 1.00 91.81 94 VAL A N 1
ATOM 712 C CA . VAL A 1 94 ? -12.371 4.351 -1.181 1.00 91.81 94 VAL A CA 1
ATOM 713 C C . VAL A 1 94 ? -12.274 2.956 -0.587 1.00 91.81 94 VAL A C 1
ATOM 715 O O . VAL A 1 94 ? -13.107 2.094 -0.874 1.00 91.81 94 VAL A O 1
ATOM 718 N N . LEU A 1 95 ? -11.274 2.735 0.256 1.00 92.44 95 LEU A N 1
ATOM 719 C CA . LEU A 1 95 ? -11.019 1.453 0.892 1.00 92.44 95 LEU A CA 1
ATOM 720 C C . LEU A 1 95 ? -12.119 1.083 1.899 1.00 92.44 95 LEU A C 1
ATOM 722 O O . LEU A 1 95 ? -12.646 -0.028 1.841 1.00 92.44 95 LEU A O 1
ATOM 726 N N . ALA A 1 96 ? -12.531 2.017 2.754 1.00 92.06 96 ALA A N 1
ATOM 727 C CA . ALA A 1 96 ? -13.615 1.842 3.713 1.00 92.06 96 ALA A CA 1
ATOM 728 C C . ALA A 1 96 ? -14.951 1.582 3.004 1.00 92.06 96 ALA A C 1
ATOM 730 O O . ALA A 1 96 ? -15.681 0.667 3.390 1.00 92.06 96 ALA A O 1
ATOM 731 N N . SER A 1 97 ? -15.236 2.315 1.923 1.00 91.44 97 SER A N 1
ATOM 732 C CA . SER A 1 97 ? -16.435 2.104 1.103 1.00 91.44 97 SER A CA 1
ATOM 733 C C . SER A 1 97 ? -16.439 0.723 0.446 1.00 91.44 97 SER A C 1
ATOM 735 O O . SER A 1 97 ? -17.434 0.007 0.533 1.00 91.44 97 SER A O 1
ATOM 737 N N . GLN A 1 98 ? -15.326 0.308 -0.171 1.00 90.44 98 GLN A N 1
ATOM 738 C CA . GLN A 1 98 ? -15.203 -1.014 -0.799 1.00 90.44 98 GLN A CA 1
ATOM 739 C C . GLN A 1 98 ? -15.317 -2.150 0.224 1.00 90.44 98 GLN A C 1
ATOM 741 O O . GLN A 1 98 ? -15.990 -3.149 -0.033 1.00 90.44 98 GLN A O 1
ATOM 746 N N . TYR A 1 99 ? -14.693 -1.994 1.394 1.00 90.50 99 TYR A N 1
ATOM 747 C CA . TYR A 1 99 ? -14.770 -2.975 2.472 1.00 90.50 99 TYR A CA 1
ATOM 748 C C . TYR A 1 99 ? -16.197 -3.093 3.020 1.00 90.50 99 TYR A C 1
ATOM 750 O O . TYR A 1 99 ? -16.708 -4.201 3.186 1.00 90.50 99 TYR A O 1
ATOM 758 N N . HIS A 1 100 ? -16.875 -1.961 3.230 1.00 91.25 100 HIS A N 1
ATOM 759 C CA . HIS A 1 100 ? -18.260 -1.950 3.685 1.00 91.25 100 HIS A CA 1
ATOM 760 C C . HIS A 1 100 ? -19.210 -2.585 2.665 1.00 91.25 100 HIS A C 1
ATOM 762 O O . HIS A 1 100 ? -20.038 -3.408 3.043 1.00 91.25 100 HIS A O 1
ATOM 768 N N . GLN A 1 101 ? -19.046 -2.288 1.373 1.00 90.31 101 GLN A N 1
ATOM 769 C CA . GLN A 1 101 ? -19.833 -2.914 0.304 1.00 90.31 101 GLN A CA 1
ATOM 770 C C . GLN A 1 101 ? -19.636 -4.435 0.242 1.00 90.31 101 GLN A C 1
ATOM 772 O O . GLN A 1 101 ? -20.578 -5.157 -0.073 1.00 90.31 101 GLN A O 1
ATOM 777 N N . ARG A 1 102 ? -18.426 -4.929 0.537 1.00 88.25 102 ARG A N 1
ATOM 778 C CA . ARG A 1 102 ? -18.107 -6.362 0.491 1.00 88.25 102 ARG A CA 1
ATOM 779 C C . ARG A 1 102 ? -18.576 -7.126 1.730 1.00 88.25 102 ARG A C 1
ATOM 781 O O . ARG A 1 102 ? -19.017 -8.261 1.599 1.00 88.25 102 ARG A O 1
ATOM 788 N N . HIS A 1 103 ? -18.460 -6.532 2.917 1.00 88.44 103 HIS A N 1
ATOM 789 C CA . HIS A 1 103 ? -18.654 -7.241 4.190 1.00 88.44 103 HIS A CA 1
ATOM 790 C C . HIS A 1 103 ? -19.834 -6.741 5.028 1.00 88.44 103 HIS A C 1
ATOM 792 O O . HIS A 1 103 ? -20.078 -7.280 6.104 1.00 88.44 103 HIS A O 1
ATOM 798 N N . GLY A 1 104 ? -20.520 -5.674 4.611 1.00 89.44 104 GLY A N 1
ATOM 799 C CA . GLY A 1 104 ? -21.629 -5.068 5.357 1.00 89.44 104 GLY A CA 1
ATOM 800 C C . GLY A 1 104 ? -21.231 -4.419 6.690 1.00 89.44 104 GLY A C 1
ATOM 801 O O . GLY A 1 104 ? -22.090 -3.945 7.426 1.00 89.44 104 GLY A O 1
ATOM 802 N N . ARG A 1 105 ? -19.933 -4.361 7.020 1.00 89.88 105 ARG A N 1
ATOM 803 C CA . ARG A 1 105 ? -19.399 -3.826 8.286 1.00 89.88 105 ARG A CA 1
ATOM 804 C C . ARG A 1 105 ? -18.336 -2.762 8.039 1.00 89.88 105 ARG A C 1
ATOM 806 O O . ARG A 1 105 ? -17.755 -2.707 6.958 1.00 89.88 105 ARG A O 1
ATOM 813 N N . ARG A 1 106 ? -18.099 -1.896 9.026 1.00 90.19 106 ARG A N 1
ATOM 814 C CA . ARG A 1 106 ? -17.013 -0.906 8.957 1.00 90.19 106 ARG A CA 1
ATOM 815 C C . ARG A 1 106 ? -15.661 -1.609 9.020 1.00 90.19 106 ARG A C 1
ATOM 817 O O . ARG A 1 106 ? -15.533 -2.649 9.670 1.00 90.19 106 ARG A O 1
ATOM 824 N N . ILE A 1 107 ? -14.677 -1.038 8.333 1.00 90.31 107 ILE A N 1
ATOM 825 C CA . ILE A 1 107 ? -13.309 -1.528 8.412 1.00 90.31 107 ILE A CA 1
ATOM 826 C C . ILE A 1 107 ? -12.735 -1.259 9.803 1.00 90.31 107 ILE A C 1
ATOM 828 O O . ILE A 1 107 ? -12.997 -0.226 10.411 1.00 90.31 107 ILE A O 1
ATOM 832 N N . ASP A 1 108 ? -11.975 -2.222 10.305 1.00 90.81 108 ASP A N 1
ATOM 833 C CA . ASP A 1 108 ? -11.292 -2.149 11.590 1.00 90.81 108 ASP A CA 1
ATOM 834 C C . ASP A 1 108 ? -9.903 -1.520 11.415 1.00 90.81 108 ASP A C 1
ATOM 836 O O . ASP A 1 108 ? -8.899 -2.166 11.673 1.00 90.81 108 ASP A O 1
ATOM 840 N N . ILE A 1 109 ? -9.846 -0.311 10.854 1.00 91.19 109 ILE A N 1
ATOM 841 C CA . ILE A 1 109 ? -8.628 0.487 10.651 1.00 91.19 109 ILE A CA 1
ATOM 842 C C . ILE A 1 109 ? -9.018 1.947 10.872 1.00 91.19 109 ILE A C 1
ATOM 844 O O . ILE A 1 109 ? -10.044 2.391 10.351 1.00 91.19 109 ILE A O 1
ATOM 848 N N . ASP A 1 110 ? -8.224 2.686 11.639 1.00 92.38 110 ASP A N 1
ATOM 849 C CA . ASP A 1 110 ? -8.431 4.112 11.846 1.00 92.38 110 ASP A CA 1
ATOM 850 C C . ASP A 1 110 ? -7.911 4.931 10.654 1.00 92.38 110 ASP A C 1
ATOM 852 O O . ASP A 1 110 ? -6.907 4.600 10.020 1.00 92.38 110 ASP A O 1
ATOM 856 N N . GLN A 1 111 ? -8.615 6.017 10.340 1.00 93.12 111 GLN A N 1
ATOM 857 C CA . GLN A 1 111 ? -8.259 6.881 9.217 1.00 93.12 111 GLN A CA 1
ATOM 858 C C . GLN A 1 111 ? -6.868 7.528 9.375 1.00 93.12 111 GLN A C 1
ATOM 860 O O . GLN A 1 111 ? -6.080 7.415 8.436 1.00 93.12 111 GLN A O 1
ATOM 865 N N . PRO A 1 112 ? -6.503 8.133 10.528 1.00 92.94 112 PRO A N 1
ATOM 866 C CA . PRO A 1 112 ? -5.190 8.761 10.684 1.00 92.94 112 PRO A CA 1
ATOM 867 C C . PRO A 1 112 ? -4.023 7.783 10.495 1.00 92.94 112 PRO A C 1
ATOM 869 O O . PRO A 1 112 ? -3.050 8.103 9.815 1.00 92.94 112 PRO A O 1
ATOM 872 N N . GLY A 1 113 ? -4.122 6.573 11.052 1.00 91.44 113 GLY A N 1
ATOM 873 C CA . GLY A 1 113 ? -3.118 5.523 10.906 1.00 91.44 113 GLY A CA 1
ATOM 874 C C . GLY A 1 113 ? -2.976 5.041 9.463 1.00 91.44 113 GLY A C 1
ATOM 875 O O . GLY A 1 113 ? -1.859 4.810 8.994 1.00 91.44 113 GLY A O 1
ATOM 876 N N . TYR A 1 114 ? -4.086 4.950 8.726 1.00 93.88 114 TYR A N 1
ATOM 877 C CA . TYR A 1 114 ? -4.049 4.608 7.306 1.00 93.88 114 TYR A CA 1
ATOM 878 C C . TYR A 1 114 ? -3.446 5.724 6.441 1.00 93.88 114 TYR A C 1
ATOM 880 O O . TYR A 1 114 ? -2.661 5.443 5.535 1.00 93.88 114 TYR A O 1
ATOM 888 N N . ASP A 1 115 ? -3.752 6.988 6.729 1.00 93.75 115 ASP A N 1
ATOM 889 C CA . ASP A 1 115 ? -3.189 8.125 5.995 1.00 93.75 115 ASP A CA 1
ATOM 890 C C . ASP A 1 115 ? -1.670 8.242 6.216 1.00 93.75 115 ASP A C 1
ATOM 892 O O . ASP A 1 115 ? -0.919 8.487 5.266 1.00 93.75 115 ASP A O 1
ATOM 896 N N . LEU A 1 116 ? -1.193 7.967 7.436 1.00 93.62 116 LEU A N 1
ATOM 897 C CA . LEU A 1 116 ? 0.240 7.857 7.736 1.00 93.62 116 LEU A CA 1
ATOM 898 C C . LEU A 1 116 ? 0.899 6.696 6.980 1.00 93.62 116 LEU A C 1
ATOM 900 O O . LEU A 1 116 ? 1.967 6.873 6.393 1.00 93.62 116 LEU A O 1
ATOM 904 N N . LEU A 1 117 ? 0.252 5.526 6.928 1.00 92.31 117 LEU A N 1
ATOM 905 C CA . LEU A 1 117 ? 0.719 4.396 6.119 1.00 92.31 117 LEU A CA 1
ATOM 906 C C . LEU A 1 117 ? 0.849 4.784 4.641 1.00 92.31 117 LEU A C 1
ATOM 908 O O . LEU A 1 117 ? 1.873 4.501 4.017 1.00 92.31 117 LEU A O 1
ATOM 912 N N . LEU A 1 118 ? -0.162 5.445 4.074 1.00 93.94 118 LEU A N 1
ATOM 913 C CA . LEU A 1 118 ? -0.118 5.905 2.689 1.00 93.94 118 LEU A CA 1
ATOM 914 C C . LEU A 1 118 ? 1.036 6.879 2.451 1.00 93.94 118 LEU A C 1
ATOM 916 O O . LEU A 1 118 ? 1.751 6.735 1.457 1.00 93.94 118 LEU A O 1
ATOM 920 N N . ALA A 1 119 ? 1.237 7.840 3.353 1.00 94.06 119 ALA A N 1
ATOM 921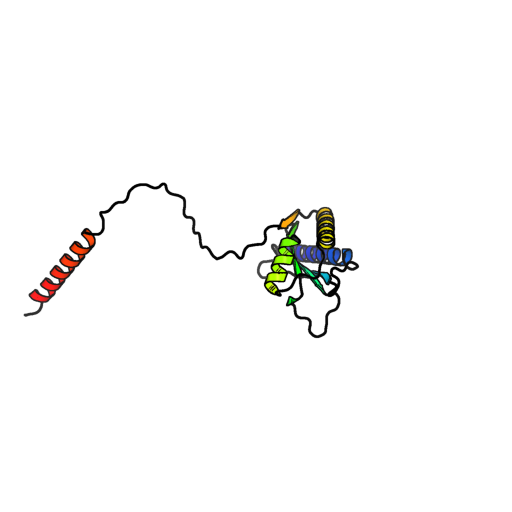 C CA . ALA A 1 119 ? 2.343 8.787 3.269 1.00 94.06 119 ALA A CA 1
ATOM 922 C C . ALA A 1 119 ? 3.704 8.071 3.307 1.00 94.06 119 ALA A C 1
ATOM 924 O O . ALA A 1 119 ? 4.573 8.358 2.480 1.00 94.06 119 ALA A O 1
ATOM 925 N N . ASP A 1 120 ? 3.871 7.081 4.186 1.00 94.19 120 ASP A N 1
ATOM 926 C CA . ASP A 1 120 ? 5.101 6.292 4.298 1.00 94.19 120 ASP A CA 1
ATOM 927 C C . ASP A 1 120 ? 5.382 5.444 3.052 1.00 94.19 120 ASP A C 1
ATOM 929 O O . ASP A 1 120 ? 6.537 5.341 2.612 1.00 94.19 120 ASP A O 1
ATOM 933 N N . ILE A 1 121 ? 4.340 4.827 2.479 1.00 93.44 121 ILE A N 1
ATOM 934 C CA . ILE A 1 121 ? 4.443 4.05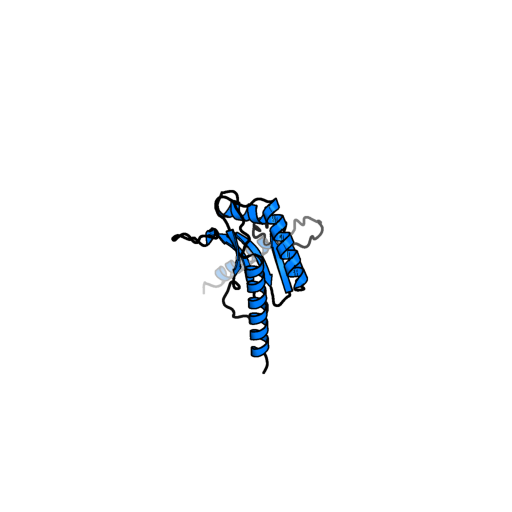8 1.232 1.00 93.44 121 ILE A CA 1
ATOM 935 C C . ILE A 1 121 ? 4.830 5.000 0.093 1.00 93.44 121 ILE A C 1
ATOM 937 O O . ILE A 1 121 ? 5.751 4.702 -0.664 1.00 93.44 121 ILE A O 1
ATOM 941 N N . GLN A 1 122 ? 4.182 6.162 -0.021 1.00 94.31 122 GLN A N 1
ATOM 942 C CA . GLN A 1 122 ? 4.530 7.148 -1.042 1.00 94.31 122 GLN A CA 1
ATOM 943 C C . GLN A 1 122 ? 5.961 7.650 -0.892 1.00 94.31 122 GLN A C 1
ATOM 945 O O . GLN A 1 122 ? 6.672 7.745 -1.889 1.00 94.31 122 GLN A O 1
ATOM 950 N N . ALA A 1 123 ? 6.386 7.969 0.331 1.00 93.50 123 ALA A N 1
ATOM 951 C CA . ALA A 1 123 ? 7.742 8.416 0.607 1.00 93.50 123 ALA A CA 1
ATOM 952 C C . ALA A 1 123 ? 8.760 7.343 0.202 1.00 93.50 123 ALA A C 1
ATOM 954 O O . ALA A 1 123 ? 9.732 7.654 -0.480 1.00 93.50 123 ALA A O 1
ATOM 955 N N . PHE A 1 124 ? 8.504 6.076 0.541 1.00 92.75 124 PHE A N 1
ATOM 956 C CA . PHE A 1 124 ? 9.345 4.957 0.116 1.00 92.75 124 PHE A CA 1
ATOM 957 C C . PHE A 1 124 ? 9.400 4.802 -1.406 1.00 92.75 124 PHE A C 1
ATOM 959 O O . PHE A 1 124 ? 10.473 4.726 -1.990 1.00 92.75 124 PHE A O 1
ATOM 966 N N . LEU A 1 125 ? 8.248 4.772 -2.069 1.00 92.00 125 LEU A N 1
ATOM 967 C CA . LEU A 1 125 ? 8.184 4.576 -3.514 1.00 92.00 125 LEU A CA 1
ATOM 968 C C . LEU A 1 125 ? 8.864 5.729 -4.269 1.00 92.00 125 LEU A C 1
ATOM 970 O O . LEU A 1 125 ? 9.551 5.493 -5.263 1.00 92.00 125 LEU A O 1
ATOM 974 N N . LYS A 1 126 ? 8.771 6.960 -3.753 1.00 91.94 126 LYS A N 1
ATOM 975 C CA . LYS A 1 126 ? 9.495 8.117 -4.295 1.00 91.94 126 LYS A CA 1
ATOM 976 C C . LYS A 1 126 ? 11.016 7.952 -4.221 1.00 91.94 126 LYS A C 1
ATOM 978 O O . LYS A 1 126 ? 11.681 8.304 -5.192 1.00 91.94 126 LYS A O 1
ATOM 983 N N . THR A 1 127 ? 11.580 7.382 -3.147 1.00 90.56 127 THR A N 1
ATOM 984 C CA . THR A 1 127 ? 13.038 7.120 -3.094 1.00 90.56 127 THR A CA 1
ATOM 985 C C . THR A 1 127 ? 13.484 6.069 -4.109 1.00 90.56 127 THR A C 1
ATOM 987 O O . THR A 1 127 ? 14.633 6.080 -4.535 1.00 90.56 127 THR A O 1
ATOM 990 N N . GLN A 1 128 ? 12.564 5.209 -4.551 1.00 89.31 128 GLN A N 1
ATOM 991 C CA . GLN A 1 128 ? 12.777 4.202 -5.594 1.00 89.31 128 GLN A CA 1
ATOM 992 C C . GLN A 1 128 ? 12.425 4.705 -7.011 1.00 89.31 128 GLN A C 1
ATOM 994 O O . GLN A 1 128 ? 12.326 3.901 -7.944 1.00 89.31 128 GLN A O 1
ATOM 999 N N . ALA A 1 129 ? 12.225 6.021 -7.170 1.00 89.31 129 ALA A N 1
ATOM 1000 C CA . ALA A 1 129 ? 11.849 6.698 -8.413 1.00 89.31 129 ALA A CA 1
ATOM 1001 C C . ALA A 1 129 ? 10.501 6.249 -9.018 1.00 89.31 129 ALA A C 1
ATOM 1003 O O . ALA A 1 129 ? 10.316 6.287 -10.234 1.00 89.31 129 ALA A O 1
ATOM 1004 N N . PHE A 1 130 ? 9.543 5.832 -8.183 1.00 91.88 130 PHE A N 1
ATOM 1005 C CA . PHE A 1 130 ? 8.178 5.545 -8.630 1.00 91.88 130 PHE A CA 1
ATOM 1006 C C . PHE A 1 130 ? 7.308 6.803 -8.652 1.00 91.88 130 PHE A C 1
ATOM 1008 O O . PHE A 1 130 ? 7.353 7.642 -7.751 1.00 91.88 130 PHE A O 1
ATOM 1015 N N . THR A 1 131 ? 6.429 6.872 -9.648 1.00 92.06 131 THR A N 1
ATOM 1016 C CA . THR A 1 131 ? 5.321 7.829 -9.694 1.00 92.06 131 THR A CA 1
ATOM 1017 C C . THR A 1 131 ? 4.123 7.251 -8.947 1.00 92.06 131 THR A C 1
ATOM 1019 O O . THR A 1 131 ? 3.641 6.170 -9.288 1.00 92.06 131 THR A O 1
ATOM 1022 N N . THR A 1 132 ? 3.627 7.963 -7.936 1.00 91.25 132 THR A N 1
ATOM 1023 C CA . THR A 1 132 ? 2.490 7.523 -7.119 1.00 91.25 132 THR A CA 1
ATOM 1024 C C . THR A 1 132 ? 1.243 8.356 -7.401 1.00 91.25 132 THR A C 1
ATOM 1026 O O . THR A 1 132 ? 1.301 9.582 -7.482 1.00 91.25 132 THR A O 1
ATOM 1029 N N . LYS A 1 133 ? 0.095 7.688 -7.532 1.00 93.00 133 LYS A N 1
ATOM 1030 C CA . LYS A 1 133 ? -1.228 8.316 -7.641 1.00 93.00 133 LYS A CA 1
ATOM 1031 C C . LYS A 1 133 ? -2.119 7.825 -6.506 1.00 93.00 133 LYS A C 1
ATOM 1033 O O . LYS A 1 133 ? -2.156 6.628 -6.240 1.00 93.00 133 LYS A O 1
ATOM 1038 N N . VAL A 1 134 ? -2.852 8.732 -5.862 1.00 90.25 134 VAL A N 1
ATOM 1039 C CA . VAL A 1 134 ? -3.897 8.360 -4.898 1.00 90.25 134 VAL A CA 1
ATOM 1040 C C . VAL A 1 134 ? -5.259 8.513 -5.547 1.00 90.25 134 VAL A C 1
ATOM 1042 O O . VAL A 1 134 ? -5.630 9.602 -5.983 1.00 90.25 134 VAL A O 1
ATOM 1045 N N . THR A 1 135 ? -6.011 7.424 -5.602 1.00 88.56 135 THR A N 1
ATOM 1046 C CA . THR A 1 135 ? -7.391 7.427 -6.071 1.00 88.56 135 THR A CA 1
ATOM 1047 C C . THR A 1 135 ? -8.303 7.713 -4.886 1.00 88.56 135 THR A C 1
ATOM 1049 O O . THR A 1 135 ? -8.455 6.880 -3.992 1.00 88.56 135 THR A O 1
ATOM 1052 N N . ALA A 1 136 ? -8.884 8.915 -4.886 1.00 78.81 136 ALA A N 1
ATOM 1053 C CA . ALA A 1 136 ? -9.864 9.370 -3.897 1.00 78.81 136 ALA A CA 1
ATOM 1054 C C . ALA A 1 136 ? -11.320 9.173 -4.353 1.00 78.81 136 ALA A C 1
ATOM 1056 O O . ALA A 1 136 ? -12.248 9.300 -3.562 1.00 78.81 136 ALA A O 1
ATOM 1057 N N . VAL A 1 137 ? -11.534 8.853 -5.631 1.00 72.06 137 VAL A N 1
ATOM 1058 C CA . VAL A 1 137 ? -12.874 8.625 -6.173 1.00 72.06 137 VAL A CA 1
ATOM 1059 C C . VAL A 1 137 ? -13.264 7.181 -5.889 1.00 72.06 137 VAL A C 1
ATOM 1061 O O . VAL A 1 137 ? -12.625 6.257 -6.393 1.00 72.06 137 VAL A O 1
ATOM 1064 N N . VAL A 1 138 ? -14.317 6.974 -5.095 1.00 61.16 138 VAL A N 1
ATOM 1065 C CA . VAL A 1 138 ? -14.985 5.670 -5.025 1.00 61.16 138 VAL A CA 1
ATOM 1066 C C . VAL A 1 138 ? -15.496 5.414 -6.438 1.00 61.16 138 VAL A C 1
ATOM 1068 O O . VAL A 1 138 ? -16.317 6.208 -6.899 1.00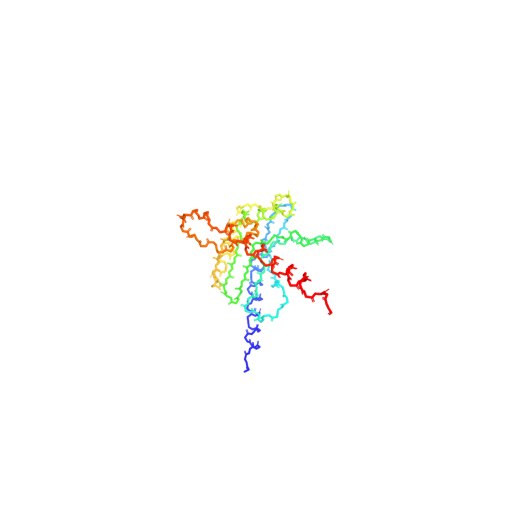 61.16 138 VAL A O 1
ATOM 1071 N N . PRO A 1 139 ? -15.039 4.376 -7.165 1.00 54.78 139 PRO A N 1
ATOM 1072 C CA . PRO A 1 139 ? -15.691 4.022 -8.408 1.00 54.78 139 PRO A CA 1
ATOM 1073 C C . PRO A 1 139 ? -17.114 3.624 -8.025 1.00 54.78 139 PRO A C 1
ATOM 1075 O O . PRO A 1 139 ? -17.355 2.518 -7.540 1.00 54.78 139 PRO A O 1
ATOM 1078 N N . GLN A 1 140 ? -18.054 4.559 -8.170 1.00 45.03 140 GLN A N 1
ATOM 1079 C CA . GLN A 1 140 ? -19.468 4.251 -8.217 1.00 45.03 140 GLN A CA 1
ATOM 1080 C C . GLN A 1 140 ? -19.544 3.213 -9.315 1.00 45.03 140 GLN A C 1
ATOM 1082 O O . GLN A 1 140 ? -19.210 3.540 -10.453 1.00 45.03 140 GLN A O 1
ATOM 1087 N N . LYS A 1 141 ? -19.804 1.955 -8.922 1.00 43.81 141 LYS A N 1
ATOM 1088 C CA . LYS A 1 141 ? -19.944 0.794 -9.800 1.00 43.81 141 LYS A CA 1
ATOM 1089 C C . LYS A 1 141 ? -20.511 1.325 -11.096 1.00 43.81 141 LYS A C 1
ATOM 1091 O O . LYS A 1 141 ? -21.658 1.768 -11.087 1.00 43.81 141 LYS A O 1
ATOM 1096 N N . ALA A 1 142 ? -19.664 1.416 -12.123 1.00 41.72 142 ALA A N 1
ATOM 1097 C CA . ALA A 1 142 ? -20.086 1.935 -13.398 1.00 41.72 142 ALA A CA 1
ATOM 1098 C C . ALA A 1 142 ? -21.186 0.971 -13.811 1.00 41.72 142 ALA A C 1
ATOM 1100 O O . ALA A 1 142 ? -20.919 -0.163 -14.213 1.00 41.72 142 ALA A O 1
ATOM 1101 N N . ALA A 1 143 ? -22.438 1.390 -13.608 1.00 40.12 143 ALA A N 1
ATOM 1102 C CA . ALA A 1 143 ? -23.520 0.907 -14.415 1.00 40.12 143 ALA A CA 1
ATOM 1103 C C . ALA A 1 143 ? -22.945 0.978 -15.820 1.00 40.12 143 ALA A C 1
ATOM 1105 O O . ALA A 1 143 ? -22.379 2.002 -16.209 1.00 40.12 143 ALA A O 1
ATOM 1106 N N . THR A 1 144 ? -22.933 -0.160 -16.498 1.00 43.62 144 THR A N 1
ATOM 1107 C CA . THR A 1 144 ? -22.598 -0.258 -17.905 1.00 43.62 144 THR A CA 1
ATOM 1108 C C . THR A 1 144 ? -23.602 0.600 -18.666 1.00 43.62 144 THR A C 1
ATOM 1110 O O . THR A 1 144 ? -24.522 0.107 -19.304 1.00 43.62 144 THR A O 1
ATOM 1113 N N . THR A 1 145 ? -23.445 1.913 -18.596 1.00 43.38 145 THR A N 1
ATOM 1114 C CA . THR A 1 145 ? -23.924 2.812 -19.608 1.00 43.38 145 THR A CA 1
ATOM 1115 C C . THR A 1 145 ? -22.889 2.631 -20.694 1.00 43.38 145 THR A C 1
ATOM 1117 O O . THR A 1 145 ? -21.828 3.251 -20.698 1.00 43.38 145 THR A O 1
ATOM 1120 N N . ARG A 1 146 ? -23.188 1.708 -21.612 1.00 46.12 146 ARG A N 1
ATOM 1121 C CA . ARG A 1 146 ? -22.827 1.885 -23.015 1.00 46.12 146 ARG A CA 1
ATOM 1122 C C . ARG A 1 146 ? -23.401 3.239 -23.448 1.00 46.12 146 ARG A C 1
ATOM 1124 O O . ARG A 1 146 ? -24.415 3.295 -24.129 1.00 46.12 146 ARG A O 1
ATOM 1131 N N . HIS A 1 147 ? -22.798 4.331 -22.998 1.00 42.47 147 HIS A N 1
ATOM 1132 C CA . HIS A 1 147 ? -22.925 5.614 -23.650 1.00 42.47 147 HIS A CA 1
ATOM 1133 C C . HIS A 1 147 ? -21.856 5.563 -24.732 1.00 42.47 147 HIS A C 1
ATOM 1135 O O . HIS A 1 147 ? -20.738 6.036 -24.570 1.00 42.47 147 HIS A O 1
ATOM 1141 N N . LEU A 1 148 ? -22.194 4.812 -25.786 1.00 47.25 148 LEU A N 1
ATOM 1142 C CA . LEU A 1 148 ? -21.617 5.047 -27.094 1.00 47.25 148 LEU A CA 1
ATOM 1143 C C . LEU A 1 148 ? -21.756 6.540 -27.349 1.00 47.25 148 LEU A C 1
ATOM 1145 O O . LEU A 1 148 ? -22.819 7.105 -27.084 1.00 47.25 148 LEU A O 1
ATOM 1149 N N . ASP A 1 149 ? -20.667 7.127 -27.805 1.00 42.66 149 ASP A N 1
ATOM 1150 C CA . ASP A 1 149 ? -20.539 8.471 -28.335 1.00 42.66 149 ASP A CA 1
ATOM 1151 C C . ASP A 1 149 ? -21.849 8.959 -28.979 1.00 42.66 149 ASP A C 1
ATOM 1153 O O . ASP A 1 149 ? -22.155 8.695 -30.142 1.00 42.66 149 ASP A O 1
ATOM 1157 N N . ARG A 1 150 ? -22.668 9.656 -28.185 1.00 46.81 150 ARG A N 1
ATOM 1158 C CA . ARG A 1 150 ? -23.716 10.540 -28.682 1.00 46.81 150 ARG A CA 1
ATOM 1159 C C . ARG A 1 150 ? -23.068 11.908 -28.720 1.00 46.81 150 ARG A C 1
ATOM 1161 O O . ARG A 1 150 ? -23.198 12.692 -27.786 1.00 46.81 150 ARG A O 1
ATOM 1168 N N . GLU A 1 151 ? -22.330 12.127 -29.797 1.00 50.00 151 GLU A N 1
ATOM 1169 C CA . GLU A 1 151 ? -21.972 13.455 -30.257 1.00 50.00 151 GLU A CA 1
ATOM 1170 C C . GLU A 1 151 ? -23.252 14.297 -30.304 1.00 50.00 151 GLU A C 1
ATOM 1172 O O . GLU A 1 151 ? -24.280 13.914 -30.878 1.00 50.00 151 GLU A O 1
ATOM 1177 N N . GLU A 1 152 ? -23.211 15.391 -29.564 1.00 46.62 152 GLU A N 1
ATOM 1178 C CA . GLU A 1 152 ? -24.289 16.343 -29.388 1.00 46.62 152 GLU A CA 1
ATOM 1179 C C . GLU A 1 152 ? -24.491 17.089 -30.715 1.00 46.62 152 GLU A C 1
ATOM 1181 O O . GLU A 1 152 ? -23.824 18.076 -31.007 1.00 46.62 152 GLU A O 1
ATOM 1186 N N . ALA A 1 153 ? -25.382 16.579 -31.568 1.00 46.44 153 ALA A N 1
ATOM 1187 C CA . ALA A 1 153 ? -25.858 17.309 -32.738 1.00 46.44 153 ALA A CA 1
ATOM 1188 C C . ALA A 1 153 ? -26.986 18.277 -32.326 1.00 46.44 153 ALA A C 1
ATOM 1190 O O . ALA A 1 153 ? -27.863 17.895 -31.541 1.00 46.44 153 ALA A O 1
ATOM 1191 N N . PRO A 1 154 ? -26.997 19.515 -32.855 1.00 44.41 154 PRO A N 1
ATOM 1192 C CA . PRO A 1 154 ? -27.931 20.553 -32.454 1.00 44.41 154 PRO A CA 1
ATOM 1193 C C . PRO A 1 154 ? -29.361 20.213 -32.879 1.00 44.41 154 PRO A C 1
ATOM 1195 O O . PRO A 1 154 ? -29.629 19.676 -33.954 1.00 44.41 154 PRO A O 1
ATOM 1198 N N . VAL A 1 155 ? -30.289 20.564 -31.999 1.00 57.41 155 VAL A N 1
ATOM 1199 C CA . VAL A 1 155 ? -31.739 20.456 -32.154 1.00 57.41 155 VAL A CA 1
ATOM 1200 C C . VAL A 1 155 ? -32.216 21.302 -33.341 1.00 57.41 155 VAL A C 1
ATOM 1202 O O . VAL A 1 155 ? -32.140 22.526 -33.279 1.00 57.41 155 VAL A O 1
ATOM 1205 N N . ALA A 1 156 ? -32.764 20.674 -34.388 1.00 49.25 156 ALA A N 1
ATOM 1206 C CA . ALA A 1 156 ? -33.684 21.326 -35.323 1.00 49.25 156 ALA A CA 1
ATOM 1207 C C . ALA A 1 156 ? -34.511 20.317 -36.149 1.00 49.25 156 ALA A C 1
ATOM 1209 O O . ALA A 1 156 ? -33.973 19.406 -36.768 1.00 49.25 156 ALA A O 1
ATOM 1210 N N . ALA A 1 157 ? -35.818 20.597 -36.205 1.00 47.16 157 ALA A N 1
ATOM 1211 C CA . ALA A 1 157 ? -36.823 20.164 -37.182 1.00 47.16 157 ALA A CA 1
ATOM 1212 C C . ALA A 1 157 ? -37.382 18.724 -37.111 1.00 47.16 157 ALA A C 1
ATOM 1214 O O . ALA A 1 157 ? -36.924 17.786 -37.760 1.00 47.16 157 ALA A O 1
ATOM 1215 N N . THR A 1 158 ? -38.514 18.616 -36.409 1.00 53.44 158 THR A N 1
ATOM 1216 C CA . THR A 1 158 ? -39.611 17.674 -36.678 1.00 53.44 158 THR A CA 1
ATOM 1217 C C . THR A 1 158 ? -39.921 17.616 -38.178 1.00 53.44 158 THR A C 1
ATOM 1219 O O . THR A 1 158 ? -40.444 18.581 -38.729 1.00 53.44 158 THR A O 1
ATOM 1222 N N . ASN A 1 159 ? -39.648 16.481 -38.826 1.00 51.56 159 ASN A N 1
ATOM 1223 C CA . ASN A 1 159 ? -40.112 16.193 -40.184 1.00 51.56 159 ASN A CA 1
ATOM 1224 C C . ASN A 1 159 ? -41.113 15.033 -40.159 1.00 51.56 159 ASN A C 1
ATOM 1226 O O . ASN A 1 159 ? -40.781 13.851 -40.268 1.00 51.56 159 ASN A O 1
ATOM 1230 N N . THR A 1 160 ? -42.377 15.410 -40.018 1.00 52.03 160 THR A N 1
ATOM 1231 C CA . THR A 1 160 ? -43.552 14.589 -40.299 1.00 52.03 160 THR A CA 1
ATOM 1232 C C . THR A 1 160 ? -43.641 14.397 -41.818 1.00 52.03 160 THR A C 1
ATOM 1234 O O . THR A 1 160 ? -44.228 15.224 -42.506 1.00 52.03 160 THR A O 1
ATOM 1237 N N . GLY A 1 161 ? -43.010 13.360 -42.379 1.00 45.78 161 GLY A N 1
ATOM 1238 C CA . GLY A 1 161 ? -43.002 13.206 -43.846 1.00 45.78 161 GLY A CA 1
ATOM 1239 C C . GLY A 1 161 ? -42.627 11.845 -44.437 1.00 45.78 161 GLY A C 1
ATOM 1240 O O . GLY A 1 161 ? -42.531 11.742 -45.653 1.00 45.78 161 GLY A O 1
ATOM 1241 N N . GLY A 1 162 ? -42.415 10.797 -43.631 1.00 46.53 162 GLY A N 1
ATOM 1242 C CA . GLY A 1 162 ? -41.924 9.500 -44.139 1.00 46.53 162 GLY A CA 1
ATOM 1243 C C . GLY A 1 162 ? -42.909 8.328 -44.090 1.00 46.53 162 GLY A C 1
ATOM 1244 O O . GLY A 1 162 ? -42.698 7.324 -44.762 1.00 46.53 162 GLY A O 1
ATOM 1245 N N . ALA A 1 163 ? -43.995 8.424 -43.318 1.00 49.78 163 ALA A N 1
ATOM 1246 C CA . ALA A 1 163 ? -44.829 7.256 -43.009 1.00 49.78 163 ALA A CA 1
ATOM 1247 C C . ALA A 1 163 ? -45.871 6.898 -44.092 1.00 49.78 163 ALA A C 1
ATOM 1249 O O . ALA A 1 163 ? -46.387 5.785 -44.091 1.00 49.78 163 ALA A O 1
ATOM 1250 N N . LEU A 1 164 ? -46.168 7.800 -45.036 1.00 51.03 164 LEU A N 1
ATOM 1251 C CA . LEU A 1 164 ? -47.195 7.563 -46.064 1.00 51.03 164 LEU A CA 1
ATOM 1252 C C . LEU A 1 164 ? -46.690 6.788 -47.294 1.00 51.03 164 LEU A C 1
ATOM 1254 O O . LEU A 1 164 ? -47.478 6.111 -47.948 1.00 51.03 164 LEU A O 1
ATOM 1258 N N . TRP A 1 165 ? -45.388 6.816 -47.593 1.00 51.97 165 TRP A N 1
ATOM 1259 C CA . TRP A 1 165 ? -44.844 6.155 -48.790 1.00 51.97 165 TRP A CA 1
ATOM 1260 C C . TRP A 1 165 ? -44.616 4.647 -48.609 1.00 51.97 165 TRP A C 1
ATOM 1262 O O . TRP A 1 165 ? -44.728 3.889 -49.572 1.00 51.97 165 TRP A O 1
ATOM 1272 N N . GLY A 1 166 ? -44.373 4.189 -47.375 1.00 55.19 166 GLY A N 1
ATOM 1273 C CA . GLY A 1 166 ? -44.166 2.766 -47.079 1.00 55.19 166 GLY A CA 1
ATOM 1274 C C . GLY A 1 166 ? -45.418 1.905 -47.294 1.00 55.19 166 GLY A C 1
ATOM 1275 O O . GLY A 1 166 ? -45.318 0.779 -47.774 1.00 55.19 166 GLY A O 1
ATOM 1276 N N . VAL A 1 167 ? -46.608 2.446 -47.009 1.00 59.91 167 VAL A N 1
ATOM 1277 C CA . VAL A 1 167 ? -47.877 1.711 -47.160 1.00 59.91 167 VAL A CA 1
ATOM 1278 C C . VAL A 1 167 ? -48.282 1.589 -48.633 1.00 59.91 167 VAL A C 1
ATOM 1280 O O . VAL A 1 167 ? -48.737 0.529 -49.057 1.00 59.91 167 VAL A O 1
ATOM 1283 N N . VAL A 1 168 ? -48.050 2.628 -49.445 1.00 62.66 168 VAL A N 1
ATOM 1284 C CA . VAL A 1 168 ? -48.371 2.609 -50.886 1.00 62.66 168 VAL A CA 1
ATOM 1285 C C . VAL A 1 168 ? -47.514 1.584 -51.635 1.00 62.66 168 VAL A C 1
ATOM 1287 O O . VAL A 1 168 ? -48.044 0.819 -52.440 1.00 62.66 168 VAL A O 1
ATOM 1290 N N . GLY A 1 169 ? -46.214 1.502 -51.326 1.00 62.66 169 GLY A N 1
ATOM 1291 C CA . GLY A 1 169 ? -45.326 0.500 -51.926 1.00 62.66 169 GLY A CA 1
ATOM 1292 C C . GLY A 1 169 ? -45.727 -0.939 -51.582 1.00 62.66 169 GLY A C 1
ATOM 1293 O O . GLY A 1 169 ? -45.702 -1.814 -52.447 1.00 62.66 169 GLY A O 1
ATOM 1294 N N . PHE A 1 170 ? -46.166 -1.177 -50.342 1.00 66.69 170 PHE A N 1
ATOM 1295 C CA . PHE A 1 170 ? -46.582 -2.506 -49.894 1.00 66.69 170 PHE A CA 1
ATOM 1296 C C . PHE A 1 170 ? -47.892 -2.962 -50.557 1.00 66.69 170 PHE A C 1
ATOM 1298 O O . PHE A 1 170 ? -47.982 -4.098 -51.019 1.00 66.69 170 PHE A O 1
ATOM 1305 N N . VAL A 1 171 ? -48.883 -2.073 -50.690 1.00 75.19 171 VAL A N 1
ATOM 1306 C CA . VAL A 1 171 ? -50.163 -2.392 -51.351 1.00 75.19 171 VAL A CA 1
ATOM 1307 C C . VAL A 1 171 ? -49.980 -2.602 -52.858 1.00 75.19 171 VAL A C 1
ATOM 1309 O O . VAL A 1 171 ? -50.528 -3.556 -53.408 1.00 75.19 171 VAL A O 1
ATOM 1312 N N . ALA A 1 172 ? -49.165 -1.781 -53.529 1.00 74.25 172 ALA A N 1
ATOM 1313 C CA . ALA A 1 172 ? -48.882 -1.950 -54.956 1.00 74.25 172 ALA A CA 1
ATOM 1314 C C . ALA A 1 172 ? -48.161 -3.278 -55.252 1.00 74.25 172 ALA A C 1
ATOM 1316 O O . ALA A 1 172 ? -48.537 -3.992 -56.184 1.00 74.25 172 ALA A O 1
ATOM 1317 N N . GLY A 1 173 ? -47.176 -3.649 -54.424 1.00 76.19 173 GLY A N 1
ATOM 1318 C CA . GLY A 1 173 ? -46.492 -4.940 -54.531 1.00 76.19 173 GLY A CA 1
ATOM 1319 C C . GLY A 1 173 ? -47.429 -6.128 -54.300 1.00 76.19 173 GLY A C 1
ATOM 1320 O O . GLY A 1 173 ? -47.358 -7.123 -55.021 1.00 76.19 173 GLY A O 1
ATOM 1321 N N . PHE A 1 174 ? -48.361 -6.006 -53.350 1.00 76.00 174 PHE A N 1
ATOM 1322 C CA . PHE A 1 174 ? -49.334 -7.059 -53.061 1.00 76.00 174 PHE A CA 1
ATOM 1323 C C . PHE A 1 174 ? -50.352 -7.243 -54.197 1.00 76.00 174 PHE A C 1
ATOM 1325 O O . PHE A 1 174 ? -50.659 -8.375 -54.561 1.00 76.00 174 PHE A O 1
ATOM 1332 N N . ILE A 1 175 ? -50.818 -6.154 -54.819 1.00 78.25 175 ILE A N 1
ATOM 1333 C CA . ILE A 1 175 ? -51.736 -6.211 -55.969 1.00 78.25 175 ILE A CA 1
ATOM 1334 C C . ILE A 1 175 ? -51.038 -6.802 -57.201 1.00 78.25 175 ILE A C 1
ATOM 1336 O O . ILE A 1 175 ? -51.618 -7.647 -57.879 1.00 78.25 175 ILE A O 1
ATOM 1340 N N . ALA A 1 176 ? -49.786 -6.423 -57.477 1.00 76.50 176 ALA A N 1
ATOM 1341 C CA . ALA A 1 176 ? -49.021 -6.997 -58.587 1.00 76.50 176 ALA A CA 1
ATOM 1342 C C . ALA A 1 176 ? -48.780 -8.506 -58.402 1.00 76.50 176 ALA A C 1
ATOM 1344 O O . ALA A 1 176 ? -48.938 -9.282 -59.345 1.00 76.50 176 ALA A O 1
ATOM 1345 N N . CYS A 1 177 ? -48.468 -8.933 -57.173 1.00 75.69 177 CYS A N 1
ATOM 1346 C CA . CYS A 1 177 ? -48.320 -10.346 -56.829 1.00 75.69 177 CYS A CA 1
ATOM 1347 C C . CYS A 1 177 ? -49.651 -11.104 -56.977 1.00 75.69 177 CYS A C 1
ATOM 1349 O O . CYS A 1 177 ? -49.695 -12.174 -57.581 1.00 75.69 177 CYS A O 1
ATOM 1351 N N . TYR A 1 178 ? -50.758 -10.515 -56.515 1.00 77.69 178 TYR A N 1
ATOM 1352 C CA . TYR A 1 178 ? -52.086 -11.116 -56.632 1.00 77.69 178 TYR A CA 1
ATOM 1353 C C . TYR A 1 178 ? -52.542 -11.247 -58.093 1.00 77.69 178 TYR A C 1
ATOM 1355 O O . TYR A 1 178 ? -53.095 -12.276 -58.469 1.00 77.69 178 TYR A O 1
ATOM 1363 N N . MET A 1 179 ? -52.255 -10.258 -58.944 1.00 73.56 179 MET A N 1
ATOM 1364 C CA . MET A 1 179 ? -52.604 -10.295 -60.371 1.00 73.56 179 MET A CA 1
ATOM 1365 C C . MET A 1 179 ? -51.773 -11.322 -61.151 1.00 73.56 179 MET A C 1
ATOM 1367 O O . MET A 1 179 ? -52.319 -11.992 -62.023 1.00 73.56 179 MET A O 1
ATOM 1371 N N . LEU A 1 180 ? -50.491 -11.511 -60.814 1.00 68.81 180 LEU A N 1
ATOM 1372 C CA . LEU A 1 180 ? -49.656 -12.560 -61.416 1.00 68.81 180 LEU A CA 1
ATOM 1373 C C . LEU A 1 180 ? -50.128 -13.970 -61.037 1.00 68.81 180 LEU A C 1
ATOM 1375 O O . LEU A 1 180 ? -50.125 -14.863 -61.881 1.00 68.81 180 LEU A O 1
ATOM 1379 N N . VAL A 1 181 ? -50.587 -14.162 -59.798 1.00 68.94 181 VAL A N 1
ATOM 1380 C CA . VAL A 1 181 ? -51.154 -15.441 -59.343 1.00 68.94 181 VAL A CA 1
ATOM 1381 C C . VAL A 1 181 ? -52.553 -15.675 -59.930 1.00 68.94 181 VAL A C 1
ATOM 1383 O O . VAL A 1 181 ? -52.867 -16.795 -60.325 1.00 68.94 181 VAL A O 1
ATOM 1386 N N . ALA A 1 182 ? -53.376 -14.631 -60.060 1.00 66.56 182 ALA A N 1
ATOM 1387 C CA . ALA A 1 182 ? -54.734 -14.733 -60.599 1.00 66.56 182 ALA A CA 1
ATOM 1388 C C . ALA A 1 182 ? -54.784 -14.925 -62.129 1.00 66.56 182 ALA A C 1
ATOM 1390 O O . ALA A 1 182 ? -55.682 -15.604 -62.619 1.00 66.56 182 ALA A O 1
ATOM 1391 N N . PHE A 1 183 ? -53.831 -14.365 -62.887 1.00 63.50 183 PHE A N 1
ATOM 1392 C CA . PHE A 1 183 ? -53.780 -14.490 -64.355 1.00 63.50 183 PHE A CA 1
ATOM 1393 C C . PHE A 1 183 ? -52.807 -15.564 -64.876 1.00 63.50 183 PHE A C 1
ATOM 1395 O O . PHE A 1 183 ? -52.824 -15.859 -66.070 1.00 63.50 183 PHE A O 1
ATOM 1402 N N . GLY A 1 184 ? -51.976 -16.165 -64.017 1.00 63.25 184 GLY A N 1
ATOM 1403 C CA . GLY A 1 184 ? -50.912 -17.098 -64.416 1.00 63.25 184 GLY A CA 1
ATOM 1404 C C . GLY A 1 184 ? -51.160 -18.586 -64.148 1.00 63.25 184 GLY A C 1
ATOM 1405 O O . GLY A 1 184 ? -50.264 -19.384 -64.406 1.00 63.25 184 GLY A O 1
ATOM 1406 N N . ALA A 1 185 ? -52.325 -18.986 -63.628 1.00 59.22 185 ALA A N 1
ATOM 1407 C CA . ALA A 1 185 ? -52.562 -20.373 -63.211 1.00 59.22 185 ALA A CA 1
ATOM 1408 C C . ALA A 1 185 ? -53.962 -20.913 -63.557 1.00 59.22 185 ALA A C 1
ATOM 1410 O O . ALA A 1 185 ? -54.570 -21.583 -62.734 1.00 59.22 185 ALA A O 1
ATOM 1411 N N . ILE A 1 186 ? -54.460 -20.658 -64.774 1.00 56.78 186 ILE A N 1
ATOM 1412 C CA . ILE A 1 186 ? -55.359 -21.586 -65.489 1.00 56.78 186 ILE A CA 1
ATOM 1413 C C . ILE A 1 186 ? -55.028 -21.523 -66.987 1.00 56.78 186 ILE A C 1
ATOM 1415 O O . ILE A 1 186 ? -55.658 -20.790 -67.753 1.00 56.78 186 ILE A O 1
ATOM 1419 N N . ARG A 1 187 ? -54.032 -22.304 -67.404 1.00 45.53 187 ARG A N 1
ATOM 1420 C CA . ARG A 1 187 ? -54.087 -23.093 -68.639 1.00 45.53 187 ARG A CA 1
ATOM 1421 C C . ARG A 1 187 ? -53.033 -24.187 -68.625 1.00 45.53 187 ARG A C 1
ATOM 1423 O O . ARG A 1 187 ? -51.878 -23.867 -68.280 1.00 45.53 187 ARG A O 1
#

Foldseek 3Di:
DCQVVVLVVLVVQVVVVQVVVQVVFVPPWFFDPFTWGWHWAWAPDDCPPRLQFTKIWTWTDGPDQPPPRDPLVIQTQWIDRSNQLEIEGEQPVLRQVVNCVSPVDGDRGDRVSVVVVVVVVVVVSVVVVHDYHYDHDNPPPPPPPPPPDPDDDDDDDDDPDDDVVVVVVVVVVVVVVVVCVVVPPDD

pLDDT: mean 74.42, std 17.65, range [40.12, 94.81]

Secondary structure (DSSP, 8-state):
--HHHHHHHHHHHHHHHHHHHHHHTTT--B-SSS-EEEEEEPPSS---S-STT-EEEEEEEESS--TT--GGG-EEEEEEETTTTEEEEE-HHHHHHHHHHHHSS--SS-HHHHHHHHHHHHHHHHHTT-EEEEE-S------------------------SHHHHHHHHHHHHHHHHHHHHHSS--

Radius of gyration: 30.57 Å; chains: 1; bounding box: 73×44×85 Å